Protein AF-Q9FYS2-F1 (afdb_monomer)

Nearest PDB structures (foldseek):
  4n7r-assembly1_A  TM=9.733E-01  e=5.423E-23  Arabidopsis thaliana
  5che-assembly1_A  TM=9.604E-01  e=2.726E-22  Arabidopsis thaliana
  5yjl-assembly1_B  TM=9.384E-01  e=6.859E-22  Arabidopsis thaliana
  5yjl-assembly1_A  TM=9.601E-01  e=3.653E-21  Arabidopsis thaliana
  5che-assembly1_B  TM=9.572E-01  e=2.313E-20  Arabidopsis thaliana

InterPro domains:
  IPR015895 Glutamyl-tRNA reductase, N-terminal [PF05201] (81-231)
  IPR018214 Glutamyl-tRNA reductase, conserved site [PS00747] (174-197)
  IPR036343 Glutamyl-tRNA reductase, N-terminal domain superfamily [G3DSA:3.30.460.30] (76-236)
  IPR036343 Glutamyl-tRNA reductase, N-terminal domain superfamily [SSF69742] (77-233)

Radius of gyration: 30.34 Å; Cα contacts (8 Å, |Δi|>4): 287; chains: 1; bounding box: 79×64×96 Å

pLDDT: mean 73.91, std 25.13, range [24.14, 97.94]

Secondary structure (DSSP, 8-state):
----------------------------------------------SSHHHHHHHHHHHHHHHHHHHHHHHTTS--EEEEEEEETTTS-HHHHHHH---GGGHHHHHHHHHTSTTEEEEEEEE-SSEEEEEEEESSHHHHHHHHHHHHHHHH---HHHHHHH-EEEETHHHHHHHHHHHHTSSSSSTT-THHHHHHHHHHHHHHHHS---HHHHHHHHHHHHHHHHHHHHSGGGTT---HHHHHHHHHHHT-

Mean predicted aligned error: 15.68 Å

Solvent-accessible surface area (backbone atoms only — not comparable to full-atom values): 14754 Å² total; per-residue (Å²): 136,87,85,87,85,82,89,81,90,81,88,82,87,82,80,88,86,82,85,84,81,83,91,79,82,86,80,82,87,86,87,88,90,82,82,90,78,94,72,93,72,84,86,82,87,84,83,68,77,67,58,58,58,51,51,56,52,50,52,51,53,49,52,49,45,57,52,46,50,58,61,71,62,44,68,69,37,43,35,30,44,30,37,36,64,91,52,37,60,68,79,63,50,63,46,60,53,55,57,77,92,47,45,48,58,54,24,47,59,50,38,68,39,96,30,27,75,22,29,46,68,50,54,55,99,54,34,39,36,39,38,33,35,15,45,33,66,76,56,22,54,49,53,50,43,49,50,52,17,68,69,41,71,46,56,56,71,64,50,58,78,31,47,49,75,35,53,44,67,54,27,52,50,48,47,30,38,36,27,42,10,69,67,42,100,34,49,25,37,68,63,51,42,53,49,57,52,46,42,56,62,54,28,67,78,48,73,28,42,35,74,67,60,48,49,51,54,54,52,18,53,51,48,16,51,46,47,52,74,78,40,72,50,57,78,72,35,58,41,72,70,54,50,51,50,52,54,53,63,73,76,108

Structure (mmCIF, N/CA/C/O backbone):
data_AF-Q9FYS2-F1
#
_entry.id   AF-Q9FYS2-F1
#
loop_
_atom_site.group_PDB
_atom_site.id
_atom_site.type_symbol
_atom_site.label_atom_id
_atom_site.label_alt_id
_atom_site.label_comp_id
_atom_site.label_asym_id
_atom_site.label_entity_id
_atom_site.label_seq_id
_atom_site.pdbx_PDB_ins_code
_atom_site.Cartn_x
_atom_site.Cartn_y
_atom_site.Cartn_z
_atom_site.occupancy
_atom_site.B_iso_or_equiv
_atom_site.auth_seq_id
_atom_site.auth_comp_id
_atom_site.auth_asym_id
_atom_site.auth_atom_id
_atom_site.pdbx_PDB_model_num
ATOM 1 N N . MET A 1 1 ? 15.507 -46.037 -35.409 1.00 43.50 1 MET A N 1
ATOM 2 C CA . MET A 1 1 ? 15.960 -46.294 -34.025 1.00 43.50 1 MET A CA 1
ATOM 3 C C . MET A 1 1 ? 15.115 -45.405 -33.120 1.00 43.50 1 MET A C 1
ATOM 5 O O . MET A 1 1 ? 15.409 -44.231 -33.013 1.00 43.50 1 MET A O 1
ATOM 9 N N . ALA A 1 2 ? 13.869 -45.767 -32.804 1.00 35.97 2 ALA A N 1
ATOM 10 C CA . ALA A 1 2 ? 13.435 -46.817 -31.871 1.00 35.97 2 ALA A CA 1
ATOM 11 C C . ALA A 1 2 ? 13.938 -46.554 -30.441 1.00 35.97 2 ALA A C 1
ATOM 13 O O . ALA A 1 2 ? 15.131 -46.675 -30.188 1.00 35.97 2 ALA A O 1
ATOM 14 N N . GLY A 1 3 ? 13.016 -46.199 -29.540 1.00 33.62 3 GLY A N 1
ATOM 15 C CA . GLY A 1 3 ? 13.300 -45.982 -28.121 1.00 33.62 3 GLY A CA 1
ATOM 16 C C . GLY A 1 3 ? 12.182 -45.257 -27.374 1.00 33.62 3 GLY A C 1
ATOM 17 O O . GLY A 1 3 ? 12.417 -44.206 -26.794 1.00 33.62 3 GLY A O 1
ATOM 18 N N . ALA A 1 4 ? 10.962 -45.791 -27.434 1.00 35.91 4 ALA A N 1
ATOM 19 C CA . ALA A 1 4 ? 9.864 -45.420 -26.549 1.00 35.91 4 ALA A CA 1
ATOM 20 C C . ALA A 1 4 ? 9.990 -46.175 -25.217 1.00 35.91 4 ALA A C 1
ATOM 22 O O . ALA A 1 4 ? 10.224 -47.381 -25.242 1.00 35.91 4 ALA A O 1
ATOM 23 N N . THR A 1 5 ? 9.732 -45.509 -24.090 1.00 38.19 5 THR A N 1
ATOM 24 C CA . THR A 1 5 ? 9.259 -46.163 -22.858 1.00 38.19 5 THR A CA 1
ATOM 25 C C . THR A 1 5 ? 8.297 -45.250 -22.110 1.00 38.19 5 THR A C 1
ATOM 27 O O . THR A 1 5 ? 8.583 -44.091 -21.824 1.00 38.19 5 THR A O 1
ATOM 30 N N . SER A 1 6 ? 7.134 -45.828 -21.849 1.00 31.97 6 SER A N 1
ATOM 31 C CA . SER A 1 6 ? 5.920 -45.318 -21.228 1.00 31.97 6 SER A CA 1
ATOM 32 C C . SER A 1 6 ? 5.812 -45.687 -19.741 1.00 31.97 6 SER A C 1
ATOM 34 O O . SER A 1 6 ? 6.487 -46.610 -19.295 1.00 31.97 6 SER A O 1
ATOM 36 N N . ALA A 1 7 ? 4.795 -45.096 -19.091 1.00 31.06 7 ALA A N 1
ATOM 37 C CA . ALA A 1 7 ? 4.126 -45.497 -17.838 1.00 31.06 7 ALA A CA 1
ATOM 38 C C . ALA A 1 7 ? 4.810 -45.015 -16.534 1.00 31.06 7 ALA A C 1
ATOM 40 O O . ALA A 1 7 ? 6.023 -45.025 -16.418 1.00 31.06 7 ALA A O 1
ATOM 41 N N . THR A 1 8 ? 4.107 -44.555 -15.491 1.00 32.31 8 THR A N 1
ATOM 42 C CA . THR A 1 8 ? 2.785 -44.982 -15.004 1.00 32.31 8 THR A CA 1
ATOM 43 C C . THR A 1 8 ? 2.143 -43.890 -14.134 1.00 32.31 8 THR A C 1
ATOM 45 O O . THR A 1 8 ? 2.830 -43.183 -13.401 1.00 32.31 8 THR A O 1
ATOM 48 N N . ALA A 1 9 ? 0.817 -43.783 -14.210 1.00 29.77 9 ALA A N 1
ATOM 49 C CA . ALA A 1 9 ? -0.038 -42.963 -13.360 1.00 29.77 9 ALA A CA 1
ATOM 50 C C . ALA A 1 9 ? -0.118 -43.491 -11.914 1.00 29.77 9 ALA A C 1
ATOM 52 O O . ALA A 1 9 ? -0.140 -44.700 -11.697 1.00 29.77 9 ALA A O 1
ATOM 53 N N . ALA A 1 10 ? -0.283 -42.589 -10.944 1.00 31.48 10 ALA A N 1
ATOM 54 C CA . ALA A 1 10 ? -0.832 -42.915 -9.630 1.00 31.48 10 ALA A CA 1
ATOM 55 C C . ALA A 1 10 ? -1.762 -41.785 -9.172 1.00 31.48 10 ALA A C 1
ATOM 57 O O . ALA A 1 10 ? -1.334 -40.698 -8.789 1.00 31.48 10 ALA A O 1
ATOM 58 N N . ALA A 1 11 ? -3.059 -42.067 -9.270 1.00 28.89 11 ALA A N 1
ATOM 59 C CA . ALA A 1 11 ? -4.139 -41.301 -8.681 1.00 28.89 11 ALA A CA 1
ATOM 60 C C . ALA A 1 11 ? -4.160 -41.526 -7.160 1.00 28.89 11 ALA A C 1
ATOM 62 O O . ALA A 1 11 ? -4.134 -42.665 -6.700 1.00 28.89 11 ALA A O 1
ATOM 63 N N . GLY A 1 12 ? -4.244 -40.442 -6.391 1.00 28.30 12 GLY A N 1
ATOM 64 C CA . GLY A 1 12 ? -4.451 -40.464 -4.945 1.00 28.30 12 GLY A CA 1
ATOM 65 C C . GLY A 1 12 ? -5.707 -39.681 -4.588 1.00 28.30 12 GLY A C 1
ATOM 66 O O . GLY A 1 12 ? -5.630 -38.523 -4.195 1.00 28.30 12 GLY A O 1
ATOM 67 N N . ALA A 1 13 ? -6.866 -40.311 -4.767 1.00 28.38 13 ALA A N 1
ATOM 68 C CA . ALA A 1 13 ? -8.131 -39.852 -4.213 1.00 28.38 13 ALA A CA 1
ATOM 69 C C . ALA A 1 13 ? -8.172 -40.211 -2.721 1.00 28.38 13 ALA A C 1
ATOM 71 O O . ALA A 1 13 ? -8.045 -41.386 -2.379 1.00 28.38 13 ALA A O 1
ATOM 72 N N . PHE A 1 14 ? -8.385 -39.232 -1.837 1.00 27.58 14 PHE A N 1
ATOM 73 C CA . PHE A 1 14 ? -8.800 -39.512 -0.462 1.00 27.58 14 PHE A CA 1
ATOM 74 C C . PHE A 1 14 ? -10.210 -38.981 -0.236 1.00 27.58 14 PHE A C 1
ATOM 76 O O . PHE A 1 14 ? -10.510 -37.803 -0.421 1.00 27.58 14 PHE A O 1
ATOM 83 N N . ALA A 1 15 ? -11.082 -39.934 0.066 1.00 30.64 15 ALA A N 1
ATOM 84 C CA . ALA A 1 15 ? -12.519 -39.820 0.075 1.00 30.64 15 ALA A CA 1
ATOM 85 C C . ALA A 1 15 ? -13.057 -39.111 1.322 1.00 30.64 15 ALA A C 1
ATOM 87 O O . ALA A 1 15 ? -12.491 -39.155 2.413 1.00 30.64 15 ALA A O 1
ATOM 88 N N . ALA A 1 16 ? -14.222 -38.505 1.115 1.00 28.86 16 ALA A N 1
ATOM 89 C CA . ALA A 1 16 ? -15.071 -37.870 2.099 1.00 28.86 16 ALA A CA 1
ATOM 90 C C . ALA A 1 16 ? -15.550 -38.844 3.192 1.00 28.86 16 ALA A C 1
ATOM 92 O O . ALA A 1 16 ? -16.137 -39.886 2.900 1.00 28.86 16 ALA A O 1
ATOM 93 N N . ALA A 1 17 ? -15.401 -38.443 4.456 1.00 30.41 17 ALA A N 1
ATOM 94 C CA . ALA A 1 17 ? -16.073 -39.071 5.588 1.00 30.41 17 ALA A CA 1
ATOM 95 C C . ALA A 1 17 ? -17.378 -38.317 5.892 1.00 30.41 17 ALA A C 1
ATOM 97 O O . ALA A 1 17 ? -17.386 -37.194 6.394 1.00 30.41 17 ALA A O 1
ATOM 98 N N . LYS A 1 18 ? -18.497 -38.955 5.547 1.00 29.05 18 LYS A N 1
ATOM 99 C CA . LYS A 1 18 ? -19.873 -38.508 5.776 1.00 29.05 18 LYS A CA 1
ATOM 100 C C . LYS A 1 18 ? -20.373 -39.120 7.087 1.00 29.05 18 LYS A C 1
ATOM 102 O O . LYS A 1 18 ? -20.705 -40.301 7.110 1.00 29.05 18 LYS A O 1
ATOM 107 N N . ALA A 1 19 ? -20.464 -38.333 8.156 1.00 32.28 19 ALA A N 1
ATOM 108 C CA . ALA A 1 19 ? -21.153 -38.738 9.381 1.00 32.28 19 ALA A CA 1
ATOM 109 C C . ALA A 1 19 ? -22.596 -38.205 9.360 1.00 32.28 19 ALA A C 1
ATOM 111 O O . ALA A 1 19 ? -22.834 -37.000 9.385 1.00 32.28 19 ALA A O 1
ATOM 112 N N . ARG A 1 20 ? -23.561 -39.127 9.266 1.00 28.11 20 ARG A N 1
ATOM 113 C CA . ARG A 1 20 ? -24.989 -38.908 9.537 1.00 28.11 20 ARG A CA 1
ATOM 114 C C . ARG A 1 20 ? -25.265 -39.277 10.999 1.00 28.11 20 ARG A C 1
ATOM 116 O O . ARG A 1 20 ? -24.830 -40.335 11.436 1.00 28.11 20 ARG A O 1
ATOM 123 N N . GLY A 1 21 ? -26.045 -38.460 11.703 1.00 28.89 21 GLY A N 1
ATOM 124 C CA . GLY A 1 21 ? -26.620 -38.751 13.024 1.00 28.89 21 GLY A CA 1
ATOM 125 C C . GLY A 1 21 ? -27.546 -37.610 13.474 1.00 28.89 21 GLY A C 1
ATOM 126 O O . GLY A 1 21 ? -27.337 -36.493 13.017 1.00 28.89 21 GLY A O 1
ATOM 127 N N . PRO A 1 22 ? -28.619 -37.874 14.240 1.00 34.44 22 PRO A N 1
ATOM 128 C CA . PRO A 1 22 ? -29.971 -37.514 13.806 1.00 34.44 22 PRO A CA 1
ATOM 129 C C . PRO A 1 22 ? -30.572 -36.244 14.424 1.00 34.44 22 PRO A C 1
ATOM 131 O O . PRO A 1 22 ? -30.151 -35.738 15.459 1.00 34.44 22 PRO A O 1
ATOM 134 N N . ALA A 1 23 ? -31.628 -35.793 13.750 1.00 30.62 23 ALA A N 1
ATOM 135 C CA . ALA A 1 23 ? -32.607 -34.814 14.190 1.00 30.62 23 ALA A CA 1
ATOM 136 C C . ALA A 1 23 ? -33.435 -35.295 15.396 1.00 30.62 23 ALA A C 1
ATOM 138 O O . ALA A 1 23 ? -33.852 -36.450 15.423 1.00 30.62 23 ALA A O 1
ATOM 139 N N . ALA A 1 24 ? -33.740 -34.378 16.318 1.00 31.44 24 ALA A N 1
ATOM 140 C CA . ALA A 1 24 ? -34.976 -34.307 17.115 1.00 31.44 24 ALA A CA 1
ATOM 141 C C . ALA A 1 24 ? -34.912 -33.002 17.938 1.00 31.44 24 ALA A C 1
ATOM 143 O O . ALA A 1 24 ? -34.027 -32.830 18.766 1.00 31.44 24 ALA A O 1
ATOM 144 N N . ALA A 1 25 ? -35.626 -31.950 17.539 1.00 30.06 25 ALA A N 1
ATOM 145 C CA . ALA A 1 25 ? -37.016 -31.666 17.909 1.00 30.06 25 ALA A CA 1
ATOM 146 C C . ALA A 1 25 ? -37.147 -31.041 19.314 1.00 30.06 25 ALA A C 1
ATOM 148 O O . ALA A 1 25 ? -37.103 -31.720 20.335 1.00 30.06 25 ALA A O 1
ATOM 149 N N . CYS A 1 26 ? -37.359 -29.721 19.324 1.00 32.84 26 CYS A N 1
ATOM 150 C CA . CYS A 1 26 ? -38.016 -28.999 20.411 1.00 32.84 26 CYS A CA 1
ATOM 151 C C . CYS A 1 26 ? -39.426 -29.558 20.646 1.00 32.84 26 CYS A C 1
ATOM 153 O O . CYS A 1 26 ? -40.115 -29.883 19.677 1.00 32.84 26 CYS A O 1
ATOM 155 N N . PRO A 1 27 ? -39.910 -29.524 21.895 1.00 32.09 27 PRO A N 1
ATOM 156 C CA . PRO A 1 27 ? -41.307 -29.158 22.091 1.00 32.09 27 PRO A CA 1
ATOM 157 C C . PRO A 1 27 ? -41.508 -28.244 23.305 1.00 32.09 27 PRO A C 1
ATOM 159 O O . PRO A 1 27 ? -41.309 -28.615 24.460 1.00 32.09 27 PRO A O 1
ATOM 162 N N . TRP A 1 28 ? -41.953 -27.030 23.004 1.00 24.14 28 TRP A N 1
ATOM 163 C CA . TRP A 1 28 ? -42.754 -26.190 23.882 1.00 24.14 28 TRP A CA 1
ATOM 164 C C . TRP A 1 28 ? -44.226 -26.647 23.790 1.00 24.14 28 TRP A C 1
ATOM 166 O O . TRP A 1 28 ? -44.661 -27.066 22.720 1.00 24.14 28 TRP A O 1
ATOM 176 N N . LEU A 1 29 ? -44.972 -26.504 24.898 1.00 26.50 29 LEU A N 1
ATOM 177 C CA . LEU A 1 29 ? -46.403 -26.824 25.115 1.00 26.50 29 LEU A CA 1
ATOM 178 C C . LEU A 1 29 ? -46.742 -28.335 25.201 1.00 26.50 29 LEU A C 1
ATOM 180 O O . LEU A 1 29 ? -46.410 -29.108 24.317 1.00 26.50 29 LEU A O 1
ATOM 184 N N . VAL A 1 30 ? -47.372 -28.841 26.272 1.00 31.78 30 VAL A N 1
ATOM 185 C CA . VAL A 1 30 ? -48.803 -28.712 26.627 1.00 31.78 30 VAL A CA 1
ATOM 186 C C . VAL A 1 30 ? -49.021 -29.062 28.117 1.00 31.78 30 VAL A C 1
ATOM 188 O O . VAL A 1 30 ? -48.209 -29.717 28.761 1.00 31.78 30 VAL A O 1
ATOM 191 N N . ALA A 1 31 ? -50.131 -28.553 28.647 1.00 29.58 31 ALA A N 1
ATOM 192 C CA . ALA A 1 31 ? -50.483 -28.280 30.030 1.00 29.58 31 ALA A CA 1
ATOM 193 C C . ALA A 1 31 ? -51.038 -29.441 30.894 1.00 29.58 31 ALA A C 1
ATOM 195 O O . ALA A 1 31 ? -51.500 -30.460 30.395 1.00 29.58 31 ALA A O 1
ATOM 196 N N . ALA A 1 32 ? -51.153 -29.095 32.188 1.00 28.78 32 ALA A N 1
ATOM 197 C CA . ALA A 1 32 ? -52.291 -29.316 33.097 1.00 28.78 32 ALA A CA 1
ATOM 198 C C . ALA A 1 32 ? -52.278 -30.503 34.086 1.00 28.78 32 ALA A C 1
ATOM 200 O O . ALA A 1 32 ? -52.372 -31.665 33.717 1.00 28.78 32 ALA A O 1
ATOM 201 N N . GLY A 1 33 ? -52.386 -30.141 35.376 1.00 26.05 33 GLY A N 1
ATOM 202 C CA . GLY A 1 33 ? -53.251 -30.831 36.343 1.00 26.05 33 GLY A CA 1
ATOM 203 C C . GLY A 1 33 ? -52.566 -31.379 37.599 1.00 26.05 33 GLY A C 1
ATOM 204 O O . GLY A 1 33 ? -51.930 -32.422 37.547 1.00 26.05 33 GLY A O 1
ATOM 205 N N . GLY A 1 34 ? -52.776 -30.753 38.769 1.00 28.39 34 GLY A N 1
ATOM 206 C CA . GLY A 1 34 ? -52.316 -31.354 40.031 1.00 28.39 34 GLY A CA 1
ATOM 207 C C . GLY A 1 34 ? -52.498 -30.540 41.314 1.00 28.39 34 GLY A C 1
ATOM 208 O O . GLY A 1 34 ? -51.536 -30.018 41.848 1.00 28.39 34 GLY A O 1
ATOM 209 N N . ARG A 1 35 ? -53.748 -30.458 41.788 1.00 29.44 35 ARG A N 1
ATOM 210 C CA . ARG A 1 35 ? -54.246 -30.254 43.171 1.00 29.44 35 ARG A CA 1
ATOM 211 C C . ARG A 1 35 ? -53.350 -29.636 44.273 1.00 29.44 35 ARG A C 1
ATOM 213 O O . ARG A 1 35 ? -52.324 -30.161 44.683 1.00 29.44 35 ARG A O 1
ATOM 220 N N . ARG A 1 36 ? -53.949 -28.610 44.891 1.00 27.94 36 ARG A N 1
ATOM 221 C CA . ARG A 1 36 ? -53.633 -27.948 46.168 1.00 27.94 36 ARG A CA 1
ATOM 222 C C . ARG A 1 36 ? -53.453 -28.918 47.349 1.00 27.94 36 ARG A C 1
ATOM 224 O O . ARG A 1 36 ? -54.310 -29.769 47.580 1.00 27.94 36 ARG A O 1
ATOM 231 N N . ARG A 1 37 ? -52.467 -28.633 48.206 1.00 30.64 37 ARG A N 1
ATOM 232 C CA . ARG A 1 37 ? -52.562 -28.829 49.662 1.00 30.64 37 ARG A CA 1
ATOM 233 C C . ARG A 1 37 ? -52.020 -27.594 50.378 1.00 30.64 37 ARG A C 1
ATOM 235 O O . ARG A 1 37 ? -50.925 -27.128 50.090 1.00 30.64 37 ARG A O 1
ATOM 242 N N . SER A 1 38 ? -52.843 -27.056 51.270 1.00 29.83 38 SER A N 1
ATOM 243 C CA . SER A 1 38 ? -52.554 -25.925 52.144 1.00 29.83 38 SER A CA 1
ATOM 244 C C . SER A 1 38 ? -51.549 -26.331 53.221 1.00 29.83 38 SER A C 1
ATOM 246 O O . SER A 1 38 ? -51.870 -27.145 54.086 1.00 29.83 38 SER A O 1
ATOM 248 N N . GLY A 1 39 ? -50.359 -25.743 53.184 1.00 29.08 39 GLY A N 1
ATOM 249 C CA . GLY A 1 39 ? -49.440 -25.688 54.313 1.00 29.08 39 GLY A CA 1
ATOM 250 C C . GLY A 1 39 ? -49.199 -24.222 54.635 1.00 29.08 39 GLY A C 1
ATOM 251 O O . GLY A 1 39 ? -48.616 -23.505 53.828 1.00 29.08 39 GLY A O 1
ATOM 252 N N . VAL A 1 40 ? -49.705 -23.765 55.777 1.00 32.94 40 VAL A N 1
ATOM 253 C CA . VAL A 1 40 ? -49.361 -22.461 56.347 1.00 32.94 40 VAL A CA 1
ATOM 254 C C . VAL A 1 40 ? -47.881 -22.523 56.721 1.00 32.94 40 VAL A C 1
ATOM 256 O O . VAL A 1 40 ? -47.520 -23.194 57.684 1.00 32.94 40 VAL A O 1
ATOM 259 N N . VAL A 1 41 ? -47.024 -21.857 55.947 1.00 30.75 41 VAL A N 1
ATOM 260 C CA . VAL A 1 41 ? -45.630 -21.598 56.322 1.00 30.75 41 VAL A CA 1
ATOM 261 C C . VAL A 1 41 ? -45.558 -20.132 56.724 1.00 30.75 41 VAL A C 1
ATOM 263 O O . VAL A 1 41 ? -45.873 -19.244 55.935 1.00 30.75 41 VAL A O 1
ATOM 266 N N . ARG A 1 42 ? -45.230 -19.906 57.998 1.00 26.94 42 ARG A N 1
ATOM 267 C CA . ARG A 1 42 ? -44.970 -18.587 58.577 1.00 26.94 42 ARG A CA 1
ATOM 268 C C . ARG A 1 42 ? -43.896 -17.865 57.765 1.00 26.94 42 ARG A C 1
ATOM 270 O O . ARG A 1 42 ? -42.868 -18.452 57.442 1.00 26.94 42 ARG A O 1
ATOM 277 N N . CYS A 1 43 ? -44.143 -16.592 57.481 1.00 29.00 43 CYS A N 1
ATOM 278 C CA . CYS A 1 43 ? -43.131 -15.666 57.003 1.00 29.00 43 CYS A CA 1
ATOM 279 C C . CYS A 1 43 ? -42.131 -15.390 58.130 1.00 29.00 43 CYS A C 1
ATOM 281 O O . CYS A 1 43 ? -42.533 -14.828 59.145 1.00 29.00 43 CYS A O 1
ATOM 283 N N . ASP A 1 44 ? -40.856 -15.696 57.904 1.00 29.69 44 ASP A N 1
ATOM 284 C CA . ASP A 1 44 ? -39.766 -14.909 58.474 1.00 29.69 44 ASP A CA 1
ATOM 285 C C . ASP A 1 44 ? -39.163 -14.085 57.336 1.00 29.69 44 ASP A C 1
ATOM 287 O O . ASP A 1 44 ? -38.617 -14.601 56.359 1.00 29.69 44 ASP A O 1
ATOM 291 N N . ALA A 1 45 ? -39.374 -12.776 57.428 1.00 38.91 45 ALA A N 1
ATOM 292 C CA . ALA A 1 45 ? -38.742 -11.785 56.584 1.00 38.91 45 ALA A CA 1
ATOM 293 C C . ALA A 1 45 ? -37.372 -11.446 57.179 1.00 38.91 45 ALA A C 1
ATOM 295 O O . ALA A 1 45 ? -37.291 -11.005 58.323 1.00 38.91 45 ALA A O 1
ATOM 296 N N . GLY A 1 46 ? -36.312 -11.585 56.385 1.00 33.25 46 GLY A N 1
ATOM 297 C CA . GLY A 1 46 ? -35.017 -10.981 56.691 1.00 33.25 46 GLY A CA 1
ATOM 298 C C . GLY A 1 46 ? -33.839 -11.743 56.098 1.00 33.25 46 GLY A C 1
ATOM 299 O O . GLY A 1 46 ? -33.599 -12.879 56.479 1.00 33.25 46 GLY A O 1
ATOM 300 N N . GLY A 1 47 ? -33.080 -11.100 55.204 1.00 34.56 47 GLY A N 1
ATOM 301 C CA . GLY A 1 47 ? -31.656 -11.421 55.043 1.00 34.56 47 GLY A CA 1
ATOM 302 C C . GLY A 1 47 ? -31.108 -11.541 53.624 1.00 34.56 47 GLY A C 1
ATOM 303 O O . GLY A 1 47 ? -30.160 -10.837 53.299 1.00 34.56 47 GLY A O 1
ATOM 304 N N . ASP A 1 48 ? -31.677 -12.385 52.758 1.00 34.25 48 ASP A N 1
ATOM 305 C CA . ASP A 1 48 ? -30.826 -13.008 51.719 1.00 34.25 48 ASP A CA 1
ATOM 306 C C . ASP A 1 48 ? -31.085 -12.581 50.261 1.00 34.25 48 ASP A C 1
ATOM 308 O O . ASP A 1 48 ? -30.325 -12.925 49.354 1.00 34.25 48 ASP A O 1
ATOM 312 N N . ALA A 1 49 ? -32.104 -11.757 49.999 1.00 38.25 49 ALA A N 1
ATOM 313 C CA . ALA A 1 49 ? -32.445 -11.337 48.631 1.00 38.25 49 ALA A CA 1
ATOM 314 C C . ALA A 1 49 ? -31.524 -10.236 48.051 1.00 38.25 49 ALA A C 1
ATOM 316 O O . ALA A 1 49 ? -31.475 -10.045 46.835 1.00 38.25 49 ALA A O 1
ATOM 317 N N . GLN A 1 50 ? -30.773 -9.512 48.891 1.00 39.38 50 GLN A N 1
ATOM 318 C CA . GLN A 1 50 ? -29.882 -8.423 48.451 1.00 39.38 50 GLN A CA 1
ATOM 319 C C . GLN A 1 50 ? -28.450 -8.878 48.128 1.00 39.38 50 GLN A C 1
ATOM 321 O O . GLN A 1 50 ? -27.746 -8.181 47.397 1.00 39.38 50 GLN A O 1
ATOM 326 N N . ALA A 1 51 ? -28.019 -10.048 48.608 1.00 38.66 51 ALA A N 1
ATOM 327 C CA . ALA A 1 51 ? -26.695 -10.597 48.304 1.00 38.66 51 ALA A CA 1
ATOM 328 C C . ALA A 1 51 ? -26.654 -11.278 46.922 1.00 38.66 51 ALA A C 1
ATOM 330 O O . ALA A 1 51 ? -25.701 -11.088 46.165 1.00 38.66 51 ALA A O 1
ATOM 331 N N . ALA A 1 52 ? -27.719 -11.996 46.548 1.00 41.25 52 ALA A N 1
ATOM 332 C CA . ALA A 1 52 ? -27.808 -12.709 45.270 1.00 41.25 52 ALA A CA 1
ATOM 333 C C . ALA A 1 52 ? -27.919 -11.769 44.050 1.00 41.25 52 ALA A C 1
ATOM 335 O O . ALA A 1 52 ? -27.331 -12.043 43.004 1.00 41.25 52 ALA A O 1
ATOM 336 N N . SER A 1 53 ? -28.613 -10.628 44.180 1.00 46.06 53 SER A N 1
ATOM 337 C CA . SER A 1 53 ? -28.739 -9.646 43.089 1.00 46.06 53 SER A CA 1
ATOM 338 C C . SER A 1 53 ? -27.453 -8.843 42.859 1.00 46.06 53 SER A C 1
ATOM 340 O O . SER A 1 53 ? -27.116 -8.547 41.711 1.00 46.06 53 SER A O 1
ATOM 342 N N . LYS A 1 54 ? -26.690 -8.553 43.926 1.00 41.03 54 LYS A N 1
ATOM 343 C CA . LYS A 1 54 ? -25.345 -7.955 43.853 1.00 41.03 54 LYS A CA 1
ATOM 344 C C . LYS A 1 54 ? -24.323 -8.916 43.248 1.00 41.03 54 LYS A C 1
ATOM 346 O O . LYS A 1 54 ? -23.532 -8.500 42.413 1.00 41.03 54 LYS A O 1
ATOM 351 N N . ALA A 1 55 ? -24.368 -10.196 43.617 1.00 43.09 55 ALA A N 1
ATOM 352 C CA . ALA A 1 55 ? -23.490 -11.211 43.041 1.00 43.09 55 ALA A CA 1
ATOM 353 C C . ALA A 1 55 ? -23.720 -11.367 41.526 1.00 43.09 55 ALA A C 1
ATOM 355 O O . ALA A 1 55 ? -22.766 -11.296 40.760 1.00 43.09 55 ALA A O 1
ATOM 356 N N . ALA A 1 56 ? -24.980 -11.453 41.078 1.00 49.97 56 ALA A N 1
ATOM 357 C CA . ALA A 1 56 ? -25.315 -11.566 39.654 1.00 49.97 56 ALA A CA 1
ATOM 358 C C . ALA A 1 56 ? -24.897 -10.335 38.823 1.00 49.97 56 ALA A C 1
ATOM 360 O O . ALA A 1 56 ? -24.484 -10.467 37.670 1.00 49.97 56 ALA A O 1
ATOM 361 N N . SER A 1 57 ? -24.974 -9.134 39.406 1.00 50.22 57 SER A N 1
ATOM 362 C CA . SER A 1 57 ? -24.570 -7.890 38.737 1.00 50.22 57 SER A CA 1
ATOM 363 C C . SER A 1 57 ? -23.049 -7.688 38.708 1.00 50.22 57 SER A C 1
ATOM 365 O O . SER A 1 57 ? -22.533 -7.164 37.720 1.00 50.22 57 SER A O 1
ATOM 367 N N . ILE A 1 58 ? -22.316 -8.179 39.715 1.00 57.84 58 ILE A N 1
ATOM 368 C CA . ILE A 1 58 ? -20.845 -8.244 39.698 1.00 57.84 58 ILE A CA 1
ATOM 369 C C . ILE A 1 58 ? -20.366 -9.231 38.621 1.00 57.84 58 ILE A C 1
ATOM 371 O O . ILE A 1 58 ? -19.503 -8.871 37.823 1.00 57.84 58 ILE A O 1
ATOM 375 N N . THR A 1 59 ? -20.994 -10.407 38.495 1.00 67.38 59 THR A N 1
ATOM 376 C CA . THR A 1 59 ? -20.637 -11.410 37.473 1.00 67.38 59 THR A CA 1
ATOM 377 C C . THR A 1 59 ? -20.902 -10.922 36.046 1.00 67.38 59 THR A C 1
ATOM 379 O O . THR A 1 59 ? -20.089 -11.158 35.154 1.00 67.38 59 THR A O 1
ATOM 382 N N . ALA A 1 60 ? -21.999 -10.190 35.819 1.00 65.62 60 ALA A N 1
ATOM 383 C CA . ALA A 1 60 ? -22.280 -9.583 34.518 1.00 65.62 60 ALA A CA 1
ATOM 384 C C . ALA A 1 60 ? -21.222 -8.528 34.152 1.00 65.62 60 ALA A C 1
ATOM 386 O O . ALA A 1 60 ? -20.684 -8.556 33.047 1.00 65.62 60 ALA A O 1
ATOM 387 N N . LEU A 1 61 ? -20.866 -7.637 35.086 1.00 66.62 61 LEU A N 1
ATOM 388 C CA . LEU A 1 61 ? -19.796 -6.648 34.904 1.00 66.62 61 LEU A CA 1
ATOM 389 C C . LEU A 1 61 ? -18.429 -7.298 34.663 1.00 66.62 61 LEU A C 1
ATOM 391 O O . LEU A 1 61 ? -17.657 -6.804 33.846 1.00 66.62 61 LEU A O 1
ATOM 395 N N . GLU A 1 62 ? -18.128 -8.411 35.326 1.00 65.69 62 GLU A N 1
ATOM 396 C CA . GLU A 1 62 ? -16.910 -9.194 35.098 1.00 65.69 62 GLU A CA 1
ATOM 397 C C . GLU A 1 62 ? -16.916 -9.882 33.728 1.00 65.69 62 GLU A C 1
ATOM 399 O O . GLU A 1 62 ? -15.905 -9.856 33.034 1.00 65.69 62 GLU A O 1
ATOM 404 N N . GLN A 1 63 ? -18.050 -10.411 33.263 1.00 63.78 63 GLN A N 1
ATOM 405 C CA . GLN A 1 63 ? -18.192 -10.943 31.900 1.00 63.78 63 GLN A CA 1
ATOM 406 C C . GLN A 1 63 ? -18.094 -9.861 30.821 1.00 63.78 63 GLN A C 1
ATOM 408 O O . GLN A 1 63 ? -17.520 -10.109 29.752 1.00 63.78 63 GLN A O 1
ATOM 413 N N . PHE A 1 64 ? -18.596 -8.658 31.105 1.00 60.44 64 PHE A N 1
ATOM 414 C CA . PHE A 1 64 ? -18.389 -7.481 30.267 1.00 60.44 64 PHE A CA 1
ATOM 415 C C . PHE A 1 64 ? -16.922 -7.057 30.262 1.00 60.44 64 PHE A C 1
ATOM 417 O O . PHE A 1 64 ? -16.398 -6.814 29.183 1.00 60.44 64 PHE A O 1
ATOM 424 N N . LYS A 1 65 ? -16.231 -7.055 31.409 1.00 60.00 65 LYS A N 1
ATOM 425 C CA . LYS A 1 65 ? -14.786 -6.786 31.493 1.00 60.00 65 LYS A CA 1
ATOM 426 C C . LYS A 1 65 ? -13.958 -7.841 30.771 1.00 60.00 65 LYS A C 1
ATOM 428 O O . LYS A 1 65 ? -13.104 -7.476 29.996 1.00 60.00 65 LYS A O 1
ATOM 433 N N . ILE A 1 66 ? -14.257 -9.131 30.901 1.00 59.44 66 ILE A N 1
ATOM 434 C CA . ILE A 1 66 ? -13.539 -10.207 30.193 1.00 59.44 66 ILE A CA 1
ATOM 435 C C . ILE A 1 66 ? -13.797 -10.161 28.676 1.00 59.44 66 ILE A C 1
ATOM 437 O O . ILE A 1 66 ? -12.940 -10.546 27.875 1.00 59.44 66 ILE A O 1
ATOM 441 N N . SER A 1 67 ? -14.983 -9.722 28.249 1.00 57.88 67 SER A N 1
ATOM 442 C CA . SER A 1 67 ? -15.286 -9.509 26.827 1.00 57.88 67 SER A CA 1
ATOM 443 C C . SER A 1 67 ? -14.669 -8.217 26.293 1.00 57.88 67 SER A C 1
ATOM 445 O O . SER A 1 67 ? -14.170 -8.227 25.173 1.00 57.88 67 SER A O 1
ATOM 447 N N . ALA A 1 68 ? -14.638 -7.149 27.094 1.00 55.22 68 ALA A N 1
ATOM 448 C CA . ALA A 1 68 ? -13.983 -5.881 26.787 1.00 55.22 68 ALA A CA 1
ATOM 449 C C . ALA A 1 68 ? -12.454 -6.019 26.783 1.00 55.22 68 ALA A C 1
ATOM 451 O O . ALA A 1 68 ? -11.818 -5.554 25.854 1.00 55.22 68 ALA A O 1
ATOM 452 N N . ASP A 1 69 ? -11.862 -6.744 27.728 1.00 48.53 69 ASP A N 1
ATOM 453 C CA . ASP A 1 69 ? -10.425 -7.015 27.811 1.00 48.53 69 ASP A CA 1
ATOM 454 C C . ASP A 1 69 ? -9.969 -7.941 26.683 1.00 48.53 69 ASP A C 1
ATOM 456 O O . ASP A 1 69 ? -8.888 -7.754 26.134 1.00 48.53 69 ASP A O 1
ATOM 460 N N . ARG A 1 70 ? -10.802 -8.903 26.253 1.00 52.12 70 ARG A N 1
ATOM 461 C CA . ARG A 1 70 ? -10.560 -9.631 24.992 1.00 52.12 70 ARG A CA 1
ATOM 462 C C . ARG A 1 70 ? -10.654 -8.717 23.768 1.00 52.12 70 ARG A C 1
ATOM 464 O O . ARG A 1 70 ? -9.909 -8.932 22.821 1.00 52.12 70 ARG A O 1
ATOM 471 N N . TYR A 1 71 ? -11.519 -7.705 23.801 1.00 52.19 71 TYR A N 1
ATOM 472 C CA . TYR A 1 71 ? -11.637 -6.672 22.764 1.00 52.19 71 TYR A CA 1
ATOM 473 C C . TYR A 1 71 ? -10.433 -5.719 22.736 1.00 52.19 71 TYR A C 1
ATOM 475 O O . TYR A 1 71 ? -9.990 -5.323 21.667 1.00 52.19 71 TYR A O 1
ATOM 483 N N . MET A 1 72 ? -9.888 -5.372 23.903 1.00 50.06 72 MET A N 1
ATOM 484 C CA . MET A 1 72 ? -8.730 -4.486 24.074 1.00 50.06 72 MET A CA 1
ATOM 485 C C . MET A 1 72 ? -7.390 -5.215 23.875 1.00 50.06 72 MET A C 1
ATOM 487 O O . MET A 1 72 ? -6.336 -4.584 23.885 1.00 50.06 72 MET A O 1
ATOM 491 N N . LYS A 1 73 ? -7.414 -6.546 23.700 1.00 46.88 73 LYS A N 1
ATOM 492 C CA . LYS A 1 73 ? -6.231 -7.398 23.496 1.00 46.88 73 LYS A CA 1
ATOM 493 C C . LYS A 1 73 ? -6.070 -7.889 22.052 1.00 46.88 73 LYS A C 1
ATOM 495 O O . LYS A 1 73 ? -5.221 -8.741 21.795 1.00 46.88 73 LYS A O 1
ATOM 500 N N . GLU A 1 74 ? -6.821 -7.369 21.084 1.00 58.59 74 GLU A N 1
ATOM 501 C CA . GLU A 1 74 ? -6.343 -7.406 19.698 1.00 58.59 74 GLU A CA 1
ATOM 502 C C . GLU A 1 74 ? -5.402 -6.219 19.505 1.00 58.59 74 GLU A C 1
ATOM 504 O O . GLU A 1 74 ? -5.797 -5.060 19.515 1.00 58.59 74 GLU A O 1
ATOM 509 N N . LYS A 1 75 ? -4.106 -6.523 19.441 1.00 74.88 75 LYS A N 1
ATOM 510 C CA . LYS A 1 75 ? -3.063 -5.531 19.196 1.00 74.88 75 LYS A CA 1
ATOM 511 C C . LYS A 1 75 ? -3.242 -4.979 17.779 1.00 74.88 75 LYS A C 1
ATOM 513 O O . LYS A 1 75 ? -3.354 -5.781 16.844 1.00 74.88 75 LYS A O 1
ATOM 518 N N . SER A 1 76 ? -3.202 -3.650 17.628 1.00 89.19 76 SER A N 1
ATOM 519 C CA . SER A 1 76 ? -3.180 -3.007 16.311 1.00 89.19 76 SER A CA 1
ATOM 520 C C . SER A 1 76 ? -2.129 -3.682 15.433 1.00 89.19 76 SER A C 1
ATOM 522 O O . SER A 1 76 ? -0.994 -3.901 15.867 1.00 89.19 76 SER A O 1
ATOM 524 N N . SER A 1 77 ? -2.534 -4.078 14.232 1.00 94.56 77 SER A N 1
ATOM 525 C CA . SER A 1 77 ? -1.687 -4.797 13.280 1.00 94.56 77 SER A CA 1
ATOM 526 C C . SER A 1 77 ? -1.582 -3.992 11.995 1.00 94.56 77 SER A C 1
ATOM 528 O O . SER A 1 77 ? -2.559 -3.375 11.565 1.00 94.56 77 SER A O 1
ATOM 530 N N . ILE A 1 78 ? -0.410 -4.011 11.369 1.00 96.62 78 ILE A N 1
ATOM 531 C CA . ILE A 1 78 ? -0.244 -3.422 10.040 1.00 96.62 78 ILE A CA 1
ATOM 532 C C . ILE A 1 78 ? -0.738 -4.449 9.024 1.00 96.62 78 ILE A C 1
ATOM 534 O O . ILE A 1 78 ? -0.379 -5.623 9.096 1.00 96.62 78 ILE A O 1
ATOM 538 N N . ALA A 1 79 ? -1.567 -4.028 8.079 1.00 97.50 79 ALA A N 1
ATOM 539 C CA . ALA A 1 79 ? -2.062 -4.887 7.017 1.00 97.50 79 ALA A CA 1
ATOM 540 C C . ALA A 1 79 ? -1.858 -4.231 5.658 1.00 97.50 79 ALA A C 1
ATOM 542 O O . ALA A 1 79 ? -1.975 -3.014 5.526 1.00 97.50 79 ALA A O 1
ATOM 543 N N . VAL A 1 80 ? -1.606 -5.053 4.645 1.00 97.94 80 VAL A N 1
ATOM 544 C CA . VAL A 1 80 ? -1.767 -4.661 3.245 1.00 97.94 80 VAL A CA 1
ATOM 545 C C . VAL A 1 80 ? -2.832 -5.545 2.618 1.00 97.94 80 VAL A C 1
ATOM 547 O O . VAL A 1 80 ? -2.786 -6.768 2.754 1.00 97.94 80 VAL A O 1
ATOM 550 N N . ILE A 1 81 ? -3.801 -4.908 1.968 1.00 97.56 81 ILE A N 1
ATOM 551 C CA . ILE A 1 81 ? -4.840 -5.548 1.165 1.00 97.56 81 ILE A CA 1
ATOM 552 C C . ILE A 1 81 ? -4.677 -5.023 -0.252 1.00 97.56 81 ILE A C 1
ATOM 554 O O . ILE A 1 81 ? -4.695 -3.808 -0.456 1.00 97.56 81 ILE A O 1
ATOM 558 N N . GLY A 1 82 ? -4.518 -5.901 -1.236 1.00 95.56 82 GLY A N 1
ATOM 559 C CA . GLY A 1 82 ? -4.293 -5.419 -2.590 1.00 95.56 82 GLY A CA 1
ATOM 560 C C . GLY A 1 82 ? -4.537 -6.420 -3.698 1.00 95.56 82 GLY A C 1
ATOM 561 O O . GLY A 1 82 ? -4.725 -7.616 -3.479 1.00 95.56 82 GLY A O 1
ATOM 562 N N . LEU A 1 83 ? -4.522 -5.876 -4.910 1.00 93.94 83 LEU A N 1
ATOM 563 C CA . LEU A 1 83 ? -4.489 -6.606 -6.167 1.00 93.94 83 LEU A CA 1
ATOM 564 C C . LEU A 1 83 ? -3.177 -6.297 -6.877 1.00 93.94 83 LEU A C 1
ATOM 566 O O . LEU A 1 83 ? -2.738 -5.146 -6.918 1.00 93.94 83 LEU A O 1
ATOM 570 N N . SER A 1 84 ? -2.593 -7.319 -7.488 1.00 91.25 84 SER A N 1
ATOM 571 C CA . SER A 1 84 ? -1.433 -7.194 -8.365 1.00 91.25 84 SER A CA 1
ATOM 572 C C . SER A 1 84 ? -1.787 -7.732 -9.747 1.00 91.25 84 SER A C 1
ATOM 574 O O . SER A 1 84 ? -2.725 -8.513 -9.903 1.00 91.25 84 SER A O 1
ATOM 576 N N . VAL A 1 85 ? -1.019 -7.353 -10.760 1.00 88.75 85 VAL A N 1
ATOM 577 C CA . VAL A 1 85 ? -1.072 -7.947 -12.101 1.00 88.75 85 VAL A CA 1
ATOM 578 C C . VAL A 1 85 ? -0.896 -9.471 -12.077 1.00 88.75 85 VAL A C 1
ATOM 580 O O . VAL A 1 85 ? -1.399 -10.155 -12.962 1.00 88.75 85 VAL A O 1
ATOM 583 N N . HIS A 1 86 ? -0.242 -10.014 -11.045 1.00 86.75 86 HIS A N 1
ATOM 584 C CA . HIS A 1 86 ? -0.091 -11.458 -10.847 1.00 86.75 86 HIS A CA 1
ATOM 585 C C . HIS A 1 86 ? -1.367 -12.149 -10.353 1.00 86.75 86 HIS A C 1
ATOM 587 O O . HIS A 1 86 ? -1.524 -13.348 -10.568 1.00 86.75 86 HIS A O 1
ATOM 593 N N . THR A 1 87 ? -2.262 -11.419 -9.681 1.00 88.50 87 THR A N 1
ATOM 594 C CA . THR A 1 87 ? -3.450 -11.998 -9.037 1.00 88.50 87 THR A CA 1
ATOM 595 C C . THR A 1 87 ? -4.756 -11.597 -9.707 1.00 88.50 87 THR A C 1
ATOM 597 O O . THR A 1 87 ? -5.735 -12.328 -9.582 1.00 88.50 87 THR A O 1
ATOM 600 N N . ALA A 1 88 ? -4.794 -10.468 -10.424 1.00 90.88 88 ALA A N 1
ATOM 601 C CA . ALA A 1 88 ? -6.024 -9.892 -10.953 1.00 90.88 88 ALA A CA 1
ATOM 602 C C . ALA A 1 88 ? -5.884 -9.379 -12.398 1.00 90.88 88 ALA A C 1
ATOM 604 O O . ALA A 1 88 ? -4.889 -8.719 -12.739 1.00 90.88 88 ALA A O 1
ATOM 605 N N . PRO A 1 89 ? -6.912 -9.598 -13.237 1.00 92.19 89 PRO A N 1
ATOM 606 C CA . PRO A 1 89 ? -6.942 -9.082 -14.597 1.00 92.19 89 PRO A CA 1
ATOM 607 C C . PRO A 1 89 ? -7.084 -7.548 -14.606 1.00 92.19 89 PRO A C 1
ATOM 609 O O . PRO A 1 89 ? -7.424 -6.921 -13.596 1.00 92.19 89 PRO A O 1
ATOM 612 N N . VAL A 1 90 ? -6.765 -6.918 -15.739 1.00 90.56 90 VAL A N 1
ATOM 613 C CA . VAL A 1 90 ? -6.681 -5.450 -15.840 1.00 90.56 90 VAL A CA 1
ATOM 614 C C . VAL A 1 90 ? -8.032 -4.775 -15.603 1.00 90.56 90 VAL A C 1
ATOM 616 O O . VAL A 1 90 ? -8.098 -3.786 -14.879 1.00 90.56 90 VAL A O 1
ATOM 619 N N . GLU A 1 91 ? -9.117 -5.383 -16.076 1.00 91.31 91 GLU A N 1
ATOM 620 C CA . GLU A 1 91 ? -10.489 -4.878 -15.987 1.00 91.31 91 GLU A CA 1
ATOM 621 C C . GLU A 1 91 ? -10.965 -4.753 -14.531 1.00 91.31 91 GLU A C 1
ATOM 623 O O . GLU A 1 91 ? -11.771 -3.884 -14.193 1.00 91.31 91 GLU A O 1
ATOM 628 N N . MET A 1 92 ? -10.458 -5.619 -13.646 1.00 92.44 92 MET A N 1
ATOM 629 C CA . MET A 1 92 ? -10.723 -5.547 -12.209 1.00 92.44 92 MET A CA 1
ATOM 630 C C . MET A 1 92 ? -9.878 -4.456 -11.543 1.00 92.44 92 MET A C 1
ATOM 632 O O . MET A 1 92 ? -10.379 -3.705 -10.705 1.00 92.44 92 MET A O 1
ATOM 636 N N . ARG A 1 93 ? -8.600 -4.348 -11.922 1.00 92.62 93 ARG A N 1
ATOM 637 C CA . ARG A 1 93 ? -7.663 -3.378 -11.336 1.00 92.62 93 ARG A CA 1
ATOM 638 C C . ARG A 1 93 ? -8.023 -1.939 -11.699 1.00 92.62 93 ARG A C 1
ATOM 640 O O . ARG A 1 93 ? -7.977 -1.077 -10.826 1.00 92.62 93 ARG A O 1
ATOM 647 N N . GLU A 1 94 ? -8.452 -1.682 -12.931 1.00 92.44 94 GLU A N 1
ATOM 648 C CA . GLU A 1 94 ? -8.876 -0.351 -13.387 1.00 92.44 94 GLU A CA 1
ATOM 649 C C . GLU A 1 94 ? -10.064 0.197 -12.588 1.00 92.44 94 GLU A C 1
ATOM 651 O O . GLU A 1 94 ? -10.074 1.371 -12.227 1.00 92.44 94 GLU A O 1
ATOM 656 N N . LYS A 1 95 ? -11.028 -0.657 -12.215 1.00 93.25 95 LYS A N 1
ATOM 657 C CA . LYS A 1 95 ? -12.177 -0.263 -11.377 1.00 93.25 95 LYS A CA 1
ATOM 658 C C . LYS A 1 95 ? -11.789 0.131 -9.950 1.00 93.25 95 LYS A C 1
ATOM 660 O O . LYS A 1 95 ? -12.555 0.810 -9.267 1.00 93.25 95 LYS A O 1
ATOM 665 N N . LEU A 1 96 ? -10.630 -0.319 -9.477 1.00 92.44 96 LEU A N 1
ATOM 666 C CA . LEU A 1 96 ? -10.107 -0.006 -8.147 1.00 92.44 96 LEU A CA 1
ATOM 667 C C . LEU A 1 96 ? -9.049 1.096 -8.156 1.00 92.44 96 LEU A C 1
ATOM 669 O O . LEU A 1 96 ? -8.735 1.620 -7.086 1.00 92.44 96 LEU A O 1
ATOM 673 N N . ALA A 1 97 ? -8.530 1.462 -9.328 1.00 91.75 97 ALA A N 1
ATOM 674 C CA . ALA A 1 97 ? -7.513 2.488 -9.466 1.00 91.75 97 ALA A CA 1
ATOM 675 C C . ALA A 1 97 ? -7.980 3.819 -8.853 1.00 91.75 97 ALA A C 1
ATOM 677 O O . ALA A 1 97 ? -9.125 4.254 -9.005 1.00 91.75 97 ALA A O 1
ATOM 678 N N . VAL A 1 98 ? -7.073 4.475 -8.132 1.00 89.94 98 VAL A N 1
ATOM 679 C CA . VAL A 1 98 ? -7.313 5.777 -7.505 1.00 89.94 98 VAL A CA 1
ATOM 680 C C . VAL A 1 98 ? -6.333 6.779 -8.081 1.00 89.94 98 VAL A C 1
ATOM 682 O O . VAL A 1 98 ? -5.126 6.657 -7.871 1.00 89.94 98 VAL A O 1
ATOM 685 N N . ALA A 1 99 ? -6.867 7.780 -8.780 1.00 90.56 99 ALA A N 1
ATOM 686 C CA . ALA A 1 99 ? -6.089 8.921 -9.239 1.00 90.56 99 ALA A CA 1
ATOM 687 C C . ALA A 1 99 ? -5.464 9.672 -8.048 1.00 90.56 99 ALA A C 1
ATOM 689 O O . ALA A 1 99 ? -6.036 9.691 -6.953 1.00 90.56 99 ALA A O 1
ATOM 690 N N . GLU A 1 100 ? -4.289 10.266 -8.253 1.00 86.88 100 GLU A N 1
ATOM 691 C CA . GLU A 1 100 ? -3.472 10.880 -7.194 1.00 86.88 100 GLU A CA 1
ATOM 692 C C . GLU A 1 100 ? -4.232 11.987 -6.447 1.00 86.88 100 GLU A C 1
ATOM 694 O O . GLU A 1 100 ? -4.194 12.062 -5.218 1.00 86.88 100 GLU A O 1
ATOM 699 N N . GLU A 1 101 ? -5.028 12.775 -7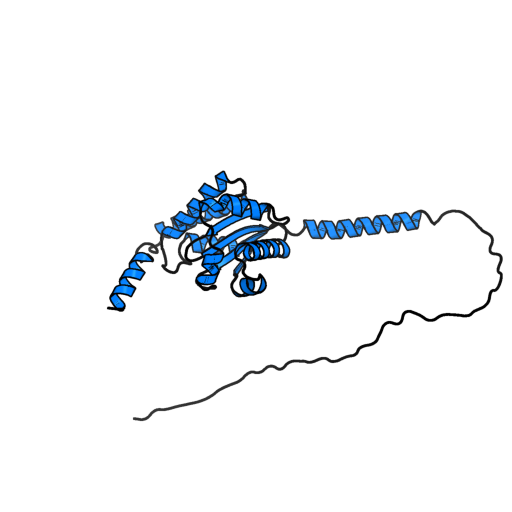.169 1.00 87.88 101 GLU A N 1
ATOM 700 C CA . GLU A 1 101 ? -5.887 13.826 -6.624 1.00 87.88 101 GLU A CA 1
ATOM 701 C C . GLU A 1 101 ? -6.996 13.305 -5.693 1.00 87.88 101 GLU A C 1
ATOM 703 O O . GLU A 1 101 ? -7.512 14.047 -4.856 1.00 87.88 101 GLU A O 1
ATOM 708 N N . LEU A 1 102 ? -7.352 12.020 -5.796 1.00 90.38 102 LEU A N 1
ATOM 709 C CA . LEU A 1 102 ? -8.371 11.379 -4.964 1.00 90.38 102 LEU A CA 1
ATOM 710 C C . LEU A 1 102 ? -7.781 10.631 -3.762 1.00 90.38 102 LEU A C 1
ATOM 712 O O . LEU A 1 102 ? -8.551 10.149 -2.926 1.00 90.38 102 LEU A O 1
ATOM 716 N N . TRP A 1 103 ? -6.452 10.536 -3.632 1.00 90.12 103 TRP A N 1
ATOM 717 C CA . TRP A 1 103 ? -5.821 9.846 -2.500 1.00 90.12 103 TRP A CA 1
ATOM 718 C C . TRP A 1 103 ? -6.222 10.428 -1.140 1.00 90.12 103 TRP A C 1
ATOM 720 O O . TRP A 1 103 ? -6.603 9.633 -0.282 1.00 90.12 103 TRP A O 1
ATOM 730 N N . PRO A 1 104 ? -6.239 11.762 -0.915 1.00 89.44 104 PRO A N 1
ATOM 731 C CA . PRO A 1 104 ? -6.648 12.314 0.378 1.00 89.44 104 PRO A CA 1
ATOM 732 C C . PRO A 1 104 ? -8.073 11.911 0.768 1.00 89.44 104 PRO A C 1
ATOM 734 O O . PRO A 1 104 ? -8.334 11.556 1.915 1.00 89.44 104 PRO A O 1
ATOM 737 N N . ARG A 1 105 ? -8.991 11.904 -0.207 1.00 91.44 105 ARG A N 1
ATOM 738 C CA . ARG A 1 105 ? -10.376 11.474 0.002 1.00 91.44 105 ARG A CA 1
ATOM 739 C C . ARG A 1 105 ? -10.455 9.984 0.324 1.00 91.44 105 ARG A C 1
ATOM 741 O O . ARG A 1 105 ? -11.130 9.616 1.276 1.00 91.44 105 ARG A O 1
ATOM 748 N N . ALA A 1 106 ? -9.761 9.139 -0.438 1.00 93.12 106 ALA A N 1
ATOM 749 C CA . ALA A 1 106 ? -9.745 7.698 -0.200 1.00 93.12 106 ALA A CA 1
ATOM 750 C C . ALA A 1 106 ? -9.171 7.354 1.184 1.00 93.12 106 ALA A C 1
ATOM 752 O O . ALA A 1 106 ? -9.749 6.547 1.905 1.00 93.12 106 ALA A O 1
ATOM 753 N N . ILE A 1 107 ? -8.074 8.010 1.577 1.00 92.75 107 ILE A N 1
ATOM 754 C CA . ILE A 1 107 ? -7.468 7.864 2.904 1.00 92.75 107 ILE A CA 1
ATOM 755 C C . ILE A 1 107 ? -8.461 8.297 3.987 1.00 92.75 107 ILE A C 1
ATOM 757 O O . ILE A 1 107 ? -8.675 7.547 4.934 1.00 92.75 107 ILE A O 1
ATOM 761 N N . SER A 1 108 ? -9.116 9.452 3.827 1.00 92.19 108 SER A N 1
ATOM 762 C CA . SER A 1 108 ? -10.115 9.941 4.785 1.00 92.19 108 SER A CA 1
ATOM 763 C C . SER A 1 108 ? -11.282 8.964 4.956 1.00 92.19 108 SER A C 1
ATOM 765 O O . SER A 1 108 ? -11.633 8.630 6.088 1.00 92.19 108 SER A O 1
ATOM 767 N N . GLU A 1 109 ? -11.834 8.443 3.855 1.00 94.88 109 GLU A N 1
ATOM 768 C CA . GLU A 1 109 ? -12.896 7.432 3.886 1.00 94.88 109 GLU A CA 1
ATOM 769 C C . GLU A 1 109 ? -12.436 6.152 4.602 1.00 94.88 109 GLU A C 1
ATOM 771 O O . GLU A 1 109 ? -13.168 5.630 5.442 1.00 94.88 109 GLU A O 1
ATOM 776 N N . LEU A 1 110 ? -11.213 5.678 4.343 1.00 95.50 110 LEU A N 1
ATOM 777 C CA . LEU A 1 110 ? -10.647 4.498 5.005 1.00 95.50 110 LEU A CA 1
ATOM 778 C C . LEU A 1 110 ? -10.439 4.716 6.509 1.00 95.50 110 LEU A C 1
ATOM 780 O O . LEU A 1 110 ? -10.826 3.865 7.300 1.00 95.50 110 LEU A O 1
ATOM 784 N N . THR A 1 111 ? -9.890 5.861 6.919 1.00 94.31 111 THR A N 1
ATOM 785 C CA . THR A 1 111 ? -9.691 6.199 8.343 1.00 94.31 111 THR A CA 1
ATOM 786 C C . THR A 1 111 ? -10.990 6.521 9.085 1.00 94.31 111 THR A C 1
ATOM 788 O O . THR A 1 111 ? -10.997 6.604 10.307 1.00 94.31 111 THR A O 1
ATOM 791 N N . SER A 1 112 ? -12.104 6.707 8.368 1.00 94.62 112 SER A N 1
ATOM 792 C CA . SER A 1 112 ? -13.429 6.860 8.985 1.00 94.62 112 SER A CA 1
ATOM 793 C C . SER A 1 112 ? -14.063 5.521 9.392 1.00 94.62 112 SER A C 1
ATOM 795 O O . SER A 1 112 ? -15.093 5.503 10.067 1.00 94.62 112 SER A O 1
ATOM 797 N N . LEU A 1 113 ? -13.465 4.397 8.980 1.00 95.88 113 LEU A N 1
ATOM 798 C CA . LEU A 1 113 ? -13.902 3.053 9.348 1.00 95.88 113 LEU A CA 1
ATOM 799 C C . LEU A 1 113 ? -13.530 2.753 10.806 1.00 95.88 113 LEU A C 1
ATOM 801 O O . LEU A 1 113 ? -12.463 3.131 11.281 1.00 95.88 113 LEU A O 1
ATOM 805 N N . ASN A 1 114 ? -14.398 2.032 11.519 1.00 95.12 114 ASN A N 1
ATOM 806 C CA . ASN A 1 114 ? -14.280 1.875 12.974 1.00 95.12 114 ASN A CA 1
ATOM 807 C C . ASN A 1 114 ? -12.994 1.167 13.416 1.00 95.12 114 ASN A C 1
ATOM 809 O O . ASN A 1 114 ? -12.545 1.372 14.541 1.00 95.12 114 ASN A O 1
ATOM 813 N N . HIS A 1 115 ? -12.441 0.289 12.574 1.00 96.00 115 HIS A N 1
ATOM 814 C CA . HIS A 1 115 ? -11.289 -0.536 12.929 1.00 96.00 115 HIS A CA 1
ATOM 815 C C . HIS A 1 115 ? -10.002 -0.114 12.213 1.00 96.00 115 HIS A C 1
ATOM 817 O O . HIS A 1 115 ? -9.047 -0.887 12.256 1.00 96.00 115 HIS A O 1
ATOM 823 N N . ILE A 1 116 ? -9.958 1.061 11.572 1.00 96.12 116 ILE A N 1
ATOM 824 C CA . ILE A 1 116 ? -8.805 1.551 10.803 1.00 96.12 116 ILE A CA 1
ATOM 825 C C . ILE A 1 116 ? -8.292 2.863 11.406 1.00 96.12 116 ILE A C 1
ATOM 827 O O . ILE A 1 116 ? -8.983 3.873 11.379 1.00 96.12 116 ILE A O 1
ATOM 831 N N . GLU A 1 117 ? -7.066 2.855 11.931 1.00 94.12 117 GLU A N 1
ATOM 832 C CA . GLU A 1 117 ? -6.446 4.043 12.545 1.00 94.12 117 GLU A CA 1
ATOM 833 C C . GLU A 1 117 ? -5.666 4.887 11.531 1.00 94.12 117 GLU A C 1
ATOM 835 O O . GLU A 1 117 ? -5.671 6.114 11.583 1.00 94.12 117 GLU A O 1
ATOM 840 N N . GLU A 1 118 ? -4.971 4.224 10.610 1.00 95.06 118 GLU A N 1
ATOM 841 C CA . GLU A 1 118 ? -4.102 4.853 9.617 1.00 95.06 118 GLU A CA 1
ATOM 842 C C . GLU A 1 118 ? -4.325 4.178 8.267 1.00 95.06 118 GLU A C 1
ATOM 844 O O . GLU A 1 118 ? -4.567 2.967 8.227 1.00 95.06 118 GLU A O 1
ATOM 849 N N . ALA A 1 119 ? -4.198 4.928 7.171 1.00 95.44 119 ALA A N 1
ATOM 850 C CA . ALA A 1 119 ? -4.308 4.374 5.828 1.00 95.44 119 ALA A CA 1
ATOM 851 C C . ALA A 1 119 ? -3.338 5.034 4.836 1.00 95.44 119 ALA A C 1
ATOM 853 O O . ALA A 1 119 ? -3.063 6.232 4.897 1.00 95.44 119 ALA A O 1
ATOM 854 N N . ALA A 1 120 ? -2.862 4.249 3.873 1.00 95.25 120 ALA A N 1
ATOM 855 C CA . ALA A 1 120 ? -2.174 4.712 2.676 1.00 95.25 120 ALA A CA 1
ATOM 856 C C . ALA A 1 120 ? -2.646 3.922 1.456 1.00 95.25 120 ALA A C 1
ATOM 858 O O . ALA A 1 120 ? -2.936 2.729 1.539 1.00 95.25 120 ALA A O 1
ATOM 859 N N . VAL A 1 121 ? -2.689 4.600 0.311 1.00 94.25 121 VAL A N 1
ATOM 860 C CA . VAL A 1 121 ? -3.100 4.023 -0.970 1.00 94.25 121 VAL A CA 1
ATOM 861 C C . VAL A 1 121 ? -1.919 4.075 -1.929 1.00 94.25 121 VAL A C 1
ATOM 863 O O . VAL A 1 121 ? -1.386 5.151 -2.191 1.00 94.25 121 VAL A O 1
ATOM 866 N N . LEU A 1 122 ? -1.528 2.921 -2.467 1.00 93.19 122 LEU A N 1
ATOM 867 C CA . LEU A 1 122 ? -0.553 2.794 -3.545 1.00 93.19 122 LEU A CA 1
ATOM 868 C C . LEU A 1 122 ? -1.272 2.263 -4.786 1.00 93.19 122 LEU A C 1
ATOM 870 O O . LEU A 1 122 ? -1.514 1.065 -4.920 1.00 93.19 122 LEU A O 1
ATOM 874 N N . SER A 1 123 ? -1.625 3.180 -5.685 1.00 91.56 123 SER A N 1
ATOM 875 C CA . SER A 1 123 ? -2.331 2.876 -6.930 1.00 91.56 123 SER A CA 1
ATOM 876 C C . SER A 1 123 ? -1.410 3.102 -8.123 1.00 91.56 123 SER A C 1
ATOM 878 O O . SER A 1 123 ? -0.914 4.208 -8.329 1.00 91.56 123 SER A O 1
ATOM 880 N N . THR A 1 124 ? -1.199 2.063 -8.925 1.00 88.94 124 THR A N 1
ATOM 881 C CA . THR A 1 124 ? -0.391 2.088 -10.151 1.00 88.94 124 THR A CA 1
ATOM 882 C C . THR A 1 124 ? -1.104 1.317 -11.265 1.00 88.94 124 THR A C 1
ATOM 884 O O . THR A 1 124 ? -2.163 0.727 -11.054 1.00 88.94 124 THR A O 1
ATOM 887 N N . CYS A 1 125 ? -0.522 1.277 -12.466 1.00 84.25 125 CYS A N 1
ATOM 888 C CA . CYS A 1 125 ? -1.039 0.457 -13.564 1.00 84.25 125 CYS A CA 1
ATOM 889 C C . CYS A 1 125 ? -0.923 -1.056 -13.318 1.00 84.25 125 CYS A C 1
ATOM 891 O O . CYS A 1 125 ? -1.606 -1.818 -13.994 1.00 84.25 125 CYS A O 1
ATOM 893 N N . ASN A 1 126 ? -0.089 -1.494 -12.368 1.00 86.88 126 ASN A N 1
ATOM 894 C CA . ASN A 1 126 ? 0.204 -2.910 -12.113 1.00 86.88 126 ASN A CA 1
ATOM 895 C C . ASN A 1 126 ? -0.300 -3.390 -10.752 1.00 86.88 126 ASN A C 1
ATOM 897 O O . ASN A 1 126 ? -0.455 -4.593 -10.556 1.00 86.88 126 ASN A O 1
ATOM 901 N N . ARG A 1 127 ? -0.557 -2.478 -9.812 1.00 91.19 127 ARG A N 1
ATOM 902 C CA . ARG A 1 127 ? -1.014 -2.825 -8.466 1.00 91.19 127 ARG A CA 1
ATOM 903 C C . ARG A 1 127 ? -1.944 -1.772 -7.893 1.00 91.19 127 ARG A C 1
ATOM 905 O O . ARG A 1 127 ? -1.800 -0.584 -8.167 1.00 91.19 127 ARG A O 1
ATOM 912 N N . MET A 1 128 ? -2.861 -2.231 -7.060 1.00 93.94 128 MET A N 1
ATOM 913 C CA . MET A 1 128 ? -3.663 -1.386 -6.192 1.00 93.94 128 MET A CA 1
ATOM 914 C C . MET A 1 128 ? -3.578 -1.969 -4.791 1.00 93.94 128 MET A C 1
ATOM 916 O O . MET A 1 128 ? -4.094 -3.057 -4.543 1.00 93.94 128 MET A O 1
ATOM 920 N N . GLU A 1 129 ? -2.902 -1.261 -3.896 1.00 95.75 129 GLU A N 1
ATOM 921 C CA . GLU A 1 129 ? -2.619 -1.717 -2.540 1.00 95.75 129 GLU A CA 1
ATOM 922 C C . GLU A 1 129 ? -3.076 -0.680 -1.524 1.00 95.75 129 GLU A C 1
ATOM 924 O O . GLU A 1 129 ? -2.828 0.520 -1.666 1.00 95.75 129 GLU A O 1
ATOM 929 N N . ILE A 1 130 ? -3.730 -1.162 -0.477 1.00 96.75 130 ILE A N 1
ATOM 930 C CA . ILE A 1 130 ? -4.198 -0.368 0.647 1.00 96.75 130 ILE A CA 1
ATOM 931 C C . ILE A 1 130 ? -3.453 -0.860 1.881 1.00 96.75 130 ILE A C 1
ATOM 933 O O . ILE A 1 130 ? -3.629 -2.001 2.311 1.00 96.75 130 ILE A O 1
ATOM 937 N N . TYR A 1 131 ? -2.616 0.009 2.436 1.00 97.19 131 TYR A N 1
ATOM 938 C CA . TYR A 1 131 ? -1.889 -0.236 3.673 1.00 97.19 131 TYR A CA 1
ATOM 939 C C . TYR A 1 131 ? -2.650 0.406 4.821 1.00 97.19 131 TYR A C 1
ATOM 941 O O . TYR A 1 131 ? -2.972 1.589 4.743 1.00 97.19 131 TYR A O 1
ATOM 949 N N . VAL A 1 132 ? -2.927 -0.347 5.880 1.00 97.19 132 VAL A N 1
ATOM 950 C CA . VAL A 1 132 ? -3.689 0.142 7.034 1.00 97.19 132 VAL A CA 1
ATOM 951 C C . VAL A 1 132 ? -3.082 -0.296 8.353 1.00 97.19 132 VAL A C 1
ATOM 953 O O . VAL A 1 132 ? -2.448 -1.346 8.443 1.00 97.19 132 VAL A O 1
ATOM 956 N N . VAL A 1 133 ? -3.341 0.487 9.395 1.00 96.75 133 VAL A N 1
ATOM 957 C CA . VAL A 1 133 ? -3.232 0.029 10.784 1.00 96.75 133 VAL A CA 1
ATOM 958 C C . VAL A 1 133 ? -4.628 -0.355 11.247 1.00 96.75 133 VAL A C 1
ATOM 960 O O . VAL A 1 133 ? -5.499 0.504 11.371 1.00 96.75 133 VAL A O 1
ATOM 963 N N . ALA A 1 134 ? -4.847 -1.649 11.466 1.00 95.88 134 ALA A N 1
ATOM 964 C CA . ALA A 1 134 ? -6.136 -2.186 11.868 1.00 95.88 134 ALA A CA 1
ATOM 965 C C . ALA A 1 134 ? -6.156 -2.521 13.366 1.00 95.88 134 ALA A C 1
ATOM 967 O O . ALA A 1 134 ? -5.326 -3.306 13.826 1.00 95.88 134 ALA A O 1
ATOM 968 N N . LEU A 1 135 ? -7.146 -2.001 14.101 1.00 93.75 135 LEU A N 1
ATOM 969 C CA . LEU A 1 135 ? -7.388 -2.318 15.521 1.00 93.75 135 LEU A CA 1
ATOM 970 C C . LEU A 1 135 ? -7.721 -3.800 15.732 1.00 93.75 135 LEU A C 1
ATOM 972 O O . LEU A 1 135 ? -7.362 -4.407 16.733 1.00 93.75 135 LEU A O 1
ATOM 976 N N . SER A 1 136 ? -8.418 -4.387 14.763 1.00 93.31 136 SER A N 1
ATOM 977 C CA . SER A 1 136 ? -8.781 -5.799 14.729 1.00 93.31 136 SER A CA 1
ATOM 978 C C . SER A 1 136 ? -8.522 -6.317 13.329 1.00 93.31 136 SER A C 1
ATOM 980 O O . SER A 1 136 ? -9.098 -5.801 12.371 1.00 93.31 136 SER A O 1
ATOM 982 N N . TRP A 1 137 ? -7.691 -7.353 13.198 1.00 90.75 137 TRP A N 1
ATOM 983 C CA . TRP A 1 137 ? -7.335 -7.924 11.896 1.00 90.75 137 TRP A CA 1
ATOM 984 C C . TRP A 1 137 ? -8.584 -8.307 11.091 1.00 90.75 137 TRP A C 1
ATOM 986 O O . TRP A 1 137 ? -8.841 -7.766 10.022 1.00 90.75 137 TRP A O 1
ATOM 996 N N . ASN A 1 138 ? -9.430 -9.187 11.632 1.00 92.94 138 ASN A N 1
ATOM 997 C CA . ASN A 1 138 ? -10.571 -9.724 10.886 1.00 92.94 138 ASN A CA 1
ATOM 998 C C . ASN A 1 138 ? -11.603 -8.655 10.503 1.00 92.94 138 ASN A C 1
ATOM 1000 O O . ASN A 1 138 ? -12.277 -8.778 9.478 1.00 92.94 138 ASN A O 1
ATOM 1004 N N . ARG A 1 139 ? -11.772 -7.633 11.346 1.00 95.00 139 ARG A N 1
ATOM 1005 C CA . ARG A 1 139 ? -12.774 -6.587 11.129 1.00 95.00 139 ARG A CA 1
ATOM 1006 C C . ARG A 1 139 ? -12.248 -5.479 10.237 1.00 95.00 139 ARG A C 1
ATOM 1008 O O . ARG A 1 139 ? -12.942 -5.126 9.294 1.00 95.00 139 ARG A O 1
ATOM 1015 N N . GLY A 1 140 ? -11.018 -5.025 10.464 1.00 95.69 140 GLY A N 1
ATOM 1016 C CA . GLY A 1 140 ? -10.359 -4.041 9.610 1.00 95.69 140 GLY A CA 1
ATOM 1017 C C . GLY A 1 140 ? -10.239 -4.543 8.174 1.00 95.69 140 GLY A C 1
ATOM 1018 O O . GLY A 1 140 ? -10.670 -3.858 7.254 1.00 95.69 140 GLY A O 1
ATOM 1019 N N . ILE A 1 141 ? -9.785 -5.787 7.973 1.00 95.75 141 ILE A N 1
ATOM 1020 C CA . ILE A 1 141 ? -9.741 -6.401 6.636 1.00 95.75 141 ILE A CA 1
ATOM 1021 C C . ILE A 1 141 ? -11.133 -6.414 5.992 1.00 95.75 141 ILE A C 1
ATOM 1023 O O . ILE A 1 141 ? -11.278 -6.058 4.826 1.00 95.75 141 ILE A O 1
ATOM 1027 N N . ARG A 1 142 ? -12.175 -6.800 6.737 1.00 96.88 142 ARG A N 1
ATOM 1028 C CA . ARG A 1 142 ? -13.546 -6.826 6.211 1.00 96.88 142 ARG A CA 1
ATOM 1029 C C . ARG A 1 142 ? -14.020 -5.437 5.790 1.00 96.88 142 ARG A C 1
ATOM 1031 O O . ARG A 1 142 ? -14.536 -5.306 4.689 1.00 96.88 142 ARG A O 1
ATOM 1038 N N . GLU A 1 143 ? -13.818 -4.428 6.631 1.00 97.44 143 GLU A N 1
ATOM 1039 C CA . GLU A 1 143 ? -14.220 -3.049 6.344 1.00 97.44 143 GLU A CA 1
ATOM 1040 C C . GLU A 1 143 ? -13.489 -2.487 5.116 1.00 97.44 143 GLU A C 1
ATOM 1042 O O . GLU A 1 143 ? -14.124 -1.864 4.267 1.00 97.44 143 GLU A O 1
ATOM 1047 N N . VAL A 1 144 ? -12.190 -2.773 4.965 1.00 97.62 144 VAL A N 1
ATOM 1048 C CA . VAL A 1 144 ? -11.415 -2.372 3.779 1.00 97.62 144 VAL A CA 1
ATOM 1049 C C . VAL A 1 144 ? -11.922 -3.078 2.522 1.00 97.62 144 VAL A C 1
ATOM 1051 O O . VAL A 1 144 ? -12.136 -2.426 1.503 1.00 97.62 144 VAL A O 1
ATOM 1054 N N . VAL A 1 145 ? -12.176 -4.390 2.575 1.00 97.75 145 VAL A N 1
ATOM 1055 C CA . VAL A 1 145 ? -12.718 -5.139 1.427 1.00 97.75 145 VAL A CA 1
ATOM 1056 C C . VAL A 1 145 ? -14.111 -4.635 1.041 1.00 97.75 145 VAL A C 1
ATOM 1058 O O . VAL A 1 145 ? -14.409 -4.489 -0.144 1.00 97.75 145 VAL A O 1
ATOM 1061 N N . ASP A 1 146 ? -14.955 -4.316 2.019 1.00 97.56 146 ASP A N 1
ATOM 1062 C CA . ASP A 1 146 ? -16.280 -3.754 1.765 1.00 97.56 146 ASP A 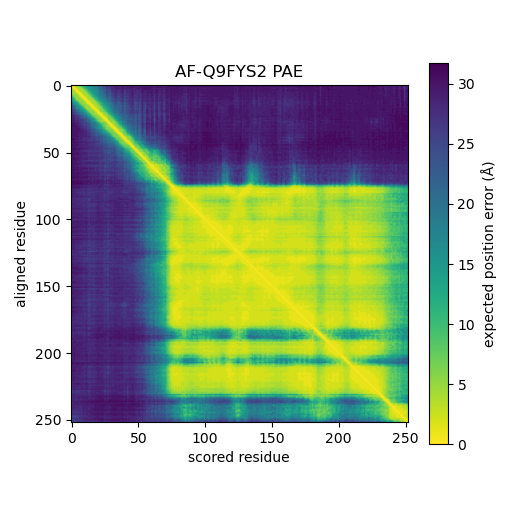CA 1
ATOM 1063 C C . ASP A 1 146 ? -16.180 -2.336 1.173 1.00 97.56 146 ASP A C 1
ATOM 1065 O O . ASP A 1 146 ? -16.964 -1.984 0.290 1.00 97.56 146 ASP A O 1
ATOM 1069 N N . TRP A 1 147 ? -15.200 -1.528 1.595 1.00 97.56 147 TRP A N 1
ATOM 1070 C CA . TRP A 1 147 ? -14.895 -0.236 0.969 1.00 97.56 147 TRP A CA 1
ATOM 1071 C C . TRP A 1 147 ? -14.438 -0.407 -0.488 1.00 97.56 147 TRP A C 1
ATOM 1073 O O . TRP A 1 147 ? -14.975 0.254 -1.379 1.00 97.56 147 TRP A O 1
ATOM 1083 N N . MET A 1 148 ? -13.528 -1.351 -0.761 1.00 96.81 148 MET A N 1
ATOM 1084 C CA . MET A 1 148 ? -13.074 -1.678 -2.121 1.00 96.81 148 MET A CA 1
ATOM 1085 C C . MET A 1 148 ? -14.240 -2.125 -3.009 1.00 96.81 148 MET A C 1
ATOM 1087 O O . MET A 1 148 ? -14.360 -1.680 -4.153 1.00 96.81 148 MET A O 1
ATOM 1091 N N . SER A 1 149 ? -15.130 -2.963 -2.475 1.00 97.25 149 SER A N 1
ATOM 1092 C CA . SER A 1 149 ? -16.328 -3.439 -3.170 1.00 97.25 149 SER A CA 1
ATOM 1093 C C . SER A 1 149 ? -17.274 -2.290 -3.521 1.00 97.25 149 SER A C 1
ATOM 1095 O O . SER A 1 149 ? -17.647 -2.131 -4.682 1.00 97.25 149 SER A O 1
ATOM 1097 N N . LYS A 1 150 ? -17.593 -1.422 -2.552 1.00 96.38 150 LYS A N 1
ATOM 1098 C CA . LYS A 1 150 ? -18.453 -0.246 -2.771 1.00 96.38 150 LYS A CA 1
ATOM 1099 C C . LYS A 1 150 ? -17.881 0.707 -3.811 1.00 96.38 150 LYS A C 1
ATOM 1101 O O . LYS A 1 150 ? -18.626 1.232 -4.630 1.00 96.38 150 LYS A O 1
ATOM 1106 N N . LYS A 1 151 ? -16.568 0.930 -3.777 1.00 93.94 151 LYS A N 1
ATOM 1107 C CA . LYS A 1 151 ? -15.889 1.834 -4.704 1.00 93.94 151 LYS A CA 1
ATOM 1108 C C . LYS A 1 151 ? -15.873 1.295 -6.136 1.00 93.94 151 LYS A C 1
ATOM 1110 O O . LYS A 1 151 ? -16.141 2.043 -7.068 1.00 93.94 151 LYS A O 1
ATOM 1115 N N . SER A 1 152 ? -15.523 0.022 -6.300 1.00 93.38 152 SER A N 1
ATOM 1116 C CA . SER A 1 152 ? -15.334 -0.605 -7.616 1.00 93.38 152 SER A CA 1
ATOM 1117 C C . SER A 1 152 ? -16.626 -1.117 -8.252 1.00 93.38 152 SER A C 1
ATOM 1119 O O . SER A 1 152 ? -16.652 -1.401 -9.450 1.00 93.38 152 SER A O 1
ATOM 1121 N N . GLY A 1 153 ? -17.686 -1.287 -7.455 1.00 95.44 153 GLY A N 1
ATOM 1122 C CA . GLY A 1 153 ? -18.918 -1.963 -7.862 1.00 95.44 153 GLY A CA 1
ATOM 1123 C C . GLY A 1 153 ? -18.772 -3.484 -7.995 1.00 95.44 153 GLY A C 1
ATOM 1124 O O . GLY A 1 153 ? -19.715 -4.144 -8.423 1.00 95.44 153 GLY A O 1
ATOM 1125 N N . ILE A 1 154 ? -17.613 -4.049 -7.645 1.00 95.56 154 ILE A N 1
ATOM 1126 C CA . ILE A 1 154 ? -17.344 -5.487 -7.720 1.00 95.56 154 ILE A CA 1
ATOM 1127 C C . ILE A 1 154 ? -17.783 -6.144 -6.408 1.00 95.56 154 ILE A C 1
ATOM 1129 O O . ILE A 1 154 ? -17.429 -5.637 -5.338 1.00 95.56 154 ILE A O 1
ATOM 1133 N N . PRO A 1 155 ? -18.522 -7.267 -6.433 1.00 96.94 155 PRO A N 1
ATOM 1134 C CA . PRO A 1 155 ? -18.903 -7.984 -5.224 1.00 96.94 155 PRO A CA 1
ATOM 1135 C C . PRO A 1 155 ? -17.696 -8.358 -4.356 1.00 96.94 155 PRO A C 1
ATOM 1137 O O . PRO A 1 155 ? -16.681 -8.859 -4.835 1.00 96.94 155 PRO A O 1
ATOM 1140 N N . ALA A 1 156 ? -17.828 -8.188 -3.041 1.00 95.38 156 ALA A N 1
ATOM 1141 C CA . ALA A 1 156 ? -16.768 -8.521 -2.093 1.00 95.38 156 ALA A CA 1
ATOM 1142 C C . ALA A 1 156 ? -16.371 -10.014 -2.110 1.00 95.38 156 ALA A C 1
ATOM 1144 O O . ALA A 1 156 ? -15.291 -10.363 -1.639 1.00 95.38 156 ALA A O 1
ATOM 1145 N N . SER A 1 157 ? -17.240 -10.912 -2.587 1.00 95.56 157 SER A N 1
ATOM 1146 C CA . SER A 1 157 ? -16.908 -12.326 -2.803 1.00 95.56 157 SER A CA 1
ATOM 1147 C C . SER A 1 157 ? -15.917 -12.500 -3.950 1.00 95.56 157 SER A C 1
ATOM 1149 O O . SER A 1 157 ? -14.912 -13.172 -3.768 1.00 95.56 157 SER A O 1
ATOM 1151 N N . GLU A 1 158 ? -16.163 -11.827 -5.073 1.00 95.06 158 GLU A N 1
ATOM 1152 C CA . GLU A 1 158 ? -15.319 -11.872 -6.270 1.00 95.06 158 GLU A CA 1
ATOM 1153 C C . GLU A 1 158 ? -13.954 -11.228 -6.001 1.00 95.06 158 GLU A C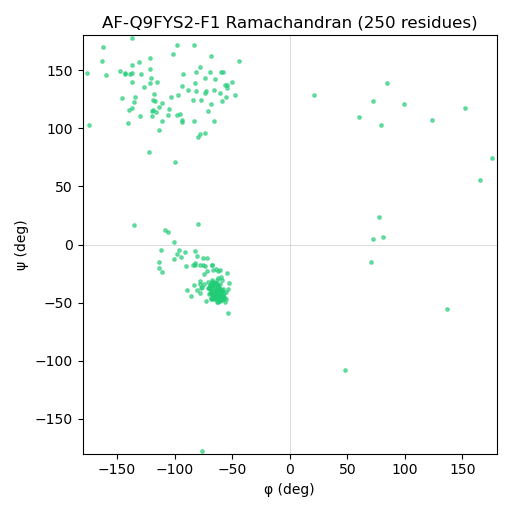 1
ATOM 1155 O O . GLU A 1 158 ? -12.920 -11.809 -6.306 1.00 95.06 158 GLU A O 1
ATOM 1160 N N . LEU A 1 159 ? -13.921 -10.078 -5.314 1.00 94.81 159 LEU A N 1
ATOM 1161 C CA . LEU A 1 159 ? -12.652 -9.451 -4.923 1.00 94.81 159 LEU A CA 1
ATOM 1162 C C . LEU A 1 159 ? -11.772 -10.391 -4.088 1.00 94.81 159 LEU A C 1
ATOM 1164 O O . LEU A 1 159 ? -10.565 -10.458 -4.303 1.00 94.81 159 LEU A O 1
ATOM 1168 N N . ARG A 1 160 ? -12.356 -11.141 -3.146 1.00 94.62 160 ARG A N 1
ATOM 1169 C CA . ARG A 1 160 ? -11.596 -12.034 -2.254 1.00 94.62 160 ARG A CA 1
ATOM 1170 C C . ARG A 1 160 ? -10.854 -13.150 -2.986 1.00 94.62 160 ARG A C 1
ATOM 1172 O O . ARG A 1 160 ? -9.877 -13.640 -2.433 1.00 94.62 160 ARG A O 1
ATOM 1179 N N . GLU A 1 161 ? -11.278 -13.526 -4.188 1.00 94.75 161 GLU A N 1
ATOM 1180 C CA . GLU A 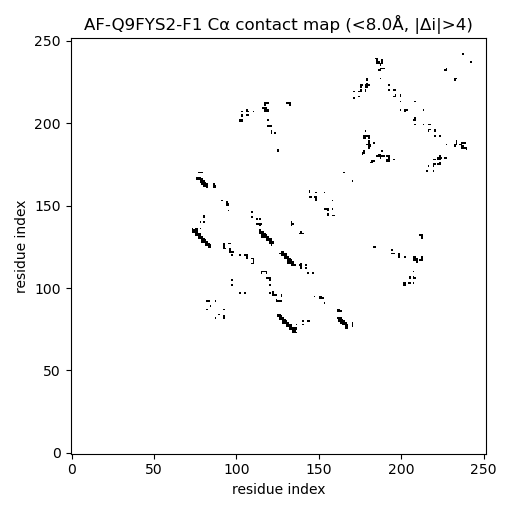1 161 ? -10.600 -14.547 -4.996 1.00 94.75 161 GLU A CA 1
ATOM 1181 C C . GLU A 1 161 ? -9.265 -14.045 -5.571 1.00 94.75 161 GLU A C 1
ATOM 1183 O O . GLU A 1 161 ? -8.372 -14.843 -5.846 1.00 94.75 161 GLU A O 1
ATOM 1188 N N . HIS A 1 162 ? -9.103 -12.724 -5.692 1.00 95.25 162 HIS A N 1
ATOM 1189 C CA . HIS A 1 162 ? -7.930 -12.085 -6.295 1.00 95.25 162 HIS A CA 1
ATOM 1190 C C . HIS A 1 162 ? -7.082 -11.272 -5.307 1.00 95.25 162 HIS A C 1
ATOM 1192 O O . HIS A 1 162 ? -5.948 -10.891 -5.620 1.00 95.25 162 HIS A O 1
ATOM 1198 N N . LEU A 1 163 ? -7.629 -10.970 -4.127 1.00 95.56 163 LEU A N 1
ATOM 1199 C CA . LEU A 1 163 ? -6.954 -10.188 -3.099 1.00 95.56 163 LEU A CA 1
ATOM 1200 C C . LEU A 1 163 ? -5.852 -10.992 -2.414 1.00 95.56 163 LEU A C 1
ATOM 1202 O O . LEU A 1 163 ? -6.094 -12.070 -1.873 1.00 95.56 163 LEU A O 1
ATOM 1206 N N . PHE A 1 164 ? -4.668 -10.394 -2.323 1.00 95.44 164 PHE A N 1
ATOM 1207 C CA . PHE A 1 164 ? -3.680 -10.810 -1.338 1.00 95.44 164 PHE A CA 1
ATOM 1208 C C . PHE A 1 164 ? -3.839 -9.974 -0.063 1.00 95.44 164 PHE A C 1
ATOM 1210 O O . PHE A 1 164 ? -4.222 -8.800 -0.104 1.00 95.44 164 PHE A O 1
ATOM 1217 N N . MET A 1 165 ? -3.562 -10.597 1.082 1.00 96.44 165 MET A N 1
ATOM 1218 C CA . MET A 1 165 ? -3.643 -9.967 2.398 1.00 96.44 165 MET A CA 1
ATOM 1219 C C . MET A 1 165 ? -2.426 -10.387 3.212 1.00 96.44 165 MET A C 1
ATOM 1221 O O . MET A 1 165 ? -2.256 -11.574 3.491 1.00 96.44 165 MET A O 1
ATOM 1225 N N . LEU A 1 166 ? -1.580 -9.431 3.591 1.00 96.81 166 LEU A N 1
ATOM 1226 C CA . LEU A 1 166 ? -0.377 -9.694 4.386 1.00 96.81 166 LEU A CA 1
ATOM 1227 C C . LEU A 1 166 ? -0.421 -8.909 5.691 1.00 96.81 166 LEU A C 1
ATOM 1229 O O . LEU A 1 166 ? -1.031 -7.839 5.767 1.00 96.81 166 LEU A O 1
ATOM 1233 N N . ARG A 1 167 ? 0.231 -9.456 6.718 1.00 96.44 167 ARG A N 1
ATOM 1234 C CA . ARG A 1 167 ? 0.170 -8.964 8.093 1.00 96.44 167 ARG A CA 1
ATOM 1235 C C . ARG A 1 167 ? 1.549 -8.599 8.627 1.00 96.44 167 ARG A C 1
ATOM 1237 O O . ARG A 1 167 ? 2.508 -9.337 8.429 1.00 96.44 167 ARG A O 1
ATOM 1244 N N . ASP A 1 168 ? 1.619 -7.495 9.358 1.00 96.12 168 ASP A N 1
ATOM 1245 C CA . ASP A 1 168 ? 2.753 -7.046 10.162 1.00 96.12 168 ASP A CA 1
ATOM 1246 C C . ASP A 1 168 ? 4.087 -7.098 9.390 1.00 96.12 168 ASP A C 1
ATOM 1248 O O . ASP A 1 168 ? 4.323 -6.301 8.473 1.00 96.12 168 ASP A O 1
ATOM 1252 N N . SER A 1 169 ? 4.968 -8.043 9.730 1.00 96.25 169 SER A N 1
ATOM 1253 C CA . SER A 1 169 ? 6.270 -8.201 9.079 1.00 96.25 169 SER A CA 1
ATOM 1254 C C . SER A 1 169 ? 6.156 -8.570 7.606 1.00 96.25 169 SER A C 1
ATOM 1256 O O . SER A 1 169 ? 6.977 -8.119 6.814 1.00 96.25 169 SER A O 1
ATOM 1258 N N . ASP A 1 170 ? 5.144 -9.351 7.225 1.00 97.19 170 ASP A N 1
ATOM 1259 C CA . ASP A 1 170 ? 4.946 -9.754 5.833 1.00 97.19 170 ASP A CA 1
ATOM 1260 C C . ASP A 1 170 ? 4.485 -8.566 4.984 1.00 97.19 170 ASP A C 1
ATOM 1262 O O . ASP A 1 170 ? 4.958 -8.401 3.863 1.00 97.19 170 ASP A O 1
ATOM 1266 N N . ALA A 1 171 ? 3.637 -7.693 5.541 1.00 96.94 171 ALA A N 1
ATOM 1267 C CA . ALA A 1 171 ? 3.229 -6.449 4.887 1.00 96.94 171 ALA A CA 1
ATOM 1268 C C . ALA A 1 171 ? 4.418 -5.489 4.706 1.00 96.94 171 ALA A C 1
ATOM 1270 O O . ALA A 1 171 ? 4.593 -4.895 3.643 1.00 96.94 171 ALA A O 1
ATOM 1271 N N . THR A 1 172 ? 5.267 -5.379 5.732 1.00 96.88 172 THR A N 1
ATOM 1272 C CA . THR A 1 172 ? 6.483 -4.551 5.682 1.00 96.88 172 THR A CA 1
ATOM 1273 C C . THR A 1 172 ? 7.481 -5.090 4.656 1.00 96.88 172 THR A C 1
ATOM 1275 O O . THR A 1 172 ? 7.994 -4.330 3.835 1.00 96.88 172 THR A O 1
ATOM 1278 N N . ARG A 1 173 ? 7.737 -6.407 4.674 1.00 96.75 173 ARG A N 1
ATOM 1279 C CA . ARG A 1 173 ? 8.620 -7.081 3.713 1.00 96.75 173 ARG A CA 1
ATOM 1280 C C . ARG A 1 173 ? 8.128 -6.871 2.284 1.00 96.75 173 ARG A C 1
ATOM 1282 O O . ARG A 1 173 ? 8.924 -6.468 1.442 1.00 96.75 173 ARG A O 1
ATOM 1289 N N . HIS A 1 174 ? 6.832 -7.065 2.042 1.00 95.88 174 HIS A N 1
ATOM 1290 C CA . HIS A 1 174 ? 6.212 -6.829 0.738 1.00 95.88 174 HIS A CA 1
ATOM 1291 C C . HIS A 1 174 ? 6.451 -5.400 0.247 1.00 95.88 174 HIS A C 1
ATOM 1293 O O . HIS A 1 174 ? 6.967 -5.203 -0.848 1.00 95.88 174 HIS A O 1
ATOM 1299 N N . LEU A 1 175 ? 6.197 -4.385 1.081 1.00 96.12 175 LEU A N 1
ATOM 1300 C CA . LEU A 1 175 ? 6.449 -2.996 0.690 1.00 96.12 175 LEU A CA 1
ATOM 1301 C C . LEU A 1 175 ? 7.931 -2.733 0.365 1.00 96.12 175 LEU A C 1
ATOM 1303 O O . LEU A 1 175 ? 8.236 -1.918 -0.512 1.00 96.12 175 LEU A O 1
ATOM 1307 N N . PHE A 1 176 ? 8.862 -3.400 1.051 1.00 95.44 176 PHE A N 1
ATOM 1308 C CA . PHE A 1 176 ? 10.296 -3.273 0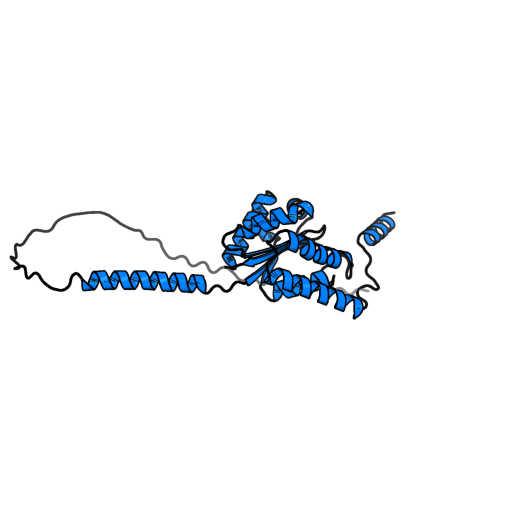.771 1.00 95.44 176 PHE A CA 1
ATOM 1309 C C . PHE A 1 176 ? 10.660 -3.917 -0.570 1.00 95.44 176 PHE A C 1
ATOM 1311 O O . PHE A 1 176 ? 11.394 -3.307 -1.346 1.00 95.44 176 PHE A O 1
ATOM 1318 N N . GLU A 1 177 ? 10.113 -5.093 -0.874 1.00 92.69 177 GLU A N 1
ATOM 1319 C CA . GLU A 1 177 ? 10.279 -5.780 -2.161 1.00 92.69 177 GLU A CA 1
ATOM 1320 C C . GLU A 1 177 ? 9.693 -4.956 -3.318 1.00 92.69 177 GLU A C 1
ATOM 1322 O O . GLU A 1 177 ? 10.361 -4.745 -4.337 1.00 92.69 177 GLU A O 1
ATOM 1327 N N . VAL A 1 178 ? 8.498 -4.389 -3.124 1.00 92.06 178 VAL A N 1
ATOM 1328 C CA . VAL A 1 178 ? 7.856 -3.459 -4.063 1.00 92.06 178 VAL A CA 1
ATOM 1329 C C . VAL A 1 178 ? 8.715 -2.209 -4.264 1.00 92.06 178 VAL A C 1
ATOM 1331 O O . VAL A 1 178 ? 9.005 -1.832 -5.397 1.00 92.06 178 VAL A O 1
ATOM 1334 N N . SER A 1 179 ? 9.198 -1.584 -3.186 1.00 92.19 179 SER A N 1
ATOM 1335 C CA . SER A 1 179 ? 10.027 -0.367 -3.256 1.00 92.19 179 SER A CA 1
ATOM 1336 C C . SER A 1 179 ? 11.403 -0.611 -3.885 1.00 92.19 179 SER A C 1
ATOM 1338 O O . SER A 1 179 ? 11.969 0.286 -4.520 1.00 92.19 179 SER A O 1
ATOM 1340 N N . ALA A 1 180 ? 11.945 -1.818 -3.725 1.00 90.19 180 ALA A N 1
ATOM 1341 C CA . ALA A 1 180 ? 13.163 -2.270 -4.386 1.00 90.19 180 ALA A CA 1
ATOM 1342 C C . ALA A 1 180 ? 12.952 -2.570 -5.882 1.00 90.19 180 ALA A C 1
ATOM 1344 O O . ALA A 1 180 ? 13.921 -2.572 -6.641 1.00 90.19 180 ALA A O 1
ATOM 1345 N N . GLY A 1 181 ? 11.704 -2.762 -6.323 1.00 86.50 181 GLY A N 1
ATOM 1346 C CA . GLY A 1 181 ? 11.365 -3.157 -7.691 1.00 86.50 181 GLY A CA 1
ATOM 1347 C C . GLY A 1 181 ? 11.587 -4.647 -7.967 1.00 86.50 181 GLY A C 1
ATOM 1348 O O . GLY A 1 181 ? 11.807 -5.011 -9.119 1.00 86.50 181 GLY A O 1
ATOM 1349 N N . LEU A 1 182 ? 11.573 -5.484 -6.922 1.00 84.38 182 LEU A N 1
ATOM 1350 C CA . LEU A 1 182 ? 11.649 -6.947 -7.032 1.00 84.38 182 LEU A CA 1
ATOM 1351 C C . LEU A 1 182 ? 10.301 -7.550 -7.436 1.00 84.38 182 LEU A C 1
ATOM 1353 O O . LEU A 1 182 ? 10.256 -8.521 -8.181 1.00 84.38 182 LEU A O 1
ATOM 1357 N N . ASP A 1 183 ? 9.215 -6.934 -6.978 1.00 75.62 183 ASP A N 1
ATOM 1358 C CA . ASP A 1 183 ? 7.850 -7.256 -7.379 1.00 75.62 183 ASP A CA 1
ATOM 1359 C C . ASP A 1 183 ? 7.398 -6.236 -8.440 1.00 75.62 183 ASP A C 1
ATOM 1361 O O . ASP A 1 183 ? 6.651 -5.297 -8.172 1.00 75.62 183 ASP A O 1
ATOM 1365 N N . SER A 1 184 ? 7.950 -6.319 -9.648 1.00 71.00 184 SER A N 1
ATOM 1366 C CA . SER A 1 184 ? 7.515 -5.519 -10.799 1.00 71.00 184 SER A CA 1
ATOM 1367 C C . SER A 1 184 ? 7.599 -6.366 -12.064 1.00 71.00 184 SER A C 1
ATOM 1369 O O . SER A 1 184 ? 8.491 -7.204 -12.178 1.00 71.00 184 SER A O 1
ATOM 1371 N N . LEU A 1 185 ? 6.702 -6.126 -13.032 1.00 64.94 185 LEU A N 1
ATOM 1372 C CA . LEU A 1 185 ? 6.762 -6.759 -14.363 1.00 64.94 185 LEU A CA 1
ATOM 1373 C C . LEU A 1 185 ? 8.131 -6.559 -15.016 1.00 64.94 185 LEU A C 1
ATOM 1375 O O . LEU A 1 185 ? 8.622 -7.423 -15.736 1.00 64.94 185 LEU A O 1
ATOM 1379 N N . VAL A 1 186 ? 8.737 -5.409 -14.728 1.00 65.88 186 VAL A N 1
ATOM 1380 C CA . VAL A 1 186 ? 10.108 -5.079 -15.076 1.00 65.88 186 VAL A CA 1
ATOM 1381 C C . VAL A 1 186 ? 10.916 -5.037 -13.791 1.00 65.88 186 VAL A C 1
ATOM 1383 O O . VAL A 1 186 ? 10.825 -4.079 -13.013 1.00 65.88 186 VAL A O 1
ATOM 1386 N N . LEU A 1 187 ? 11.741 -6.061 -13.590 1.00 64.19 187 LEU A N 1
ATOM 1387 C CA . LEU A 1 187 ? 12.672 -6.106 -12.469 1.00 64.19 187 LEU A CA 1
ATOM 1388 C C . LEU A 1 187 ? 13.559 -4.854 -12.467 1.00 64.19 187 LEU A C 1
ATOM 1390 O O . LEU A 1 187 ? 14.184 -4.508 -13.469 1.00 64.19 187 LEU A O 1
ATOM 1394 N N . GLY A 1 188 ? 13.595 -4.161 -11.328 1.00 58.91 188 GLY A N 1
ATOM 1395 C CA . GLY A 1 188 ? 14.423 -2.970 -11.141 1.00 58.91 188 GLY A CA 1
ATOM 1396 C C . GLY A 1 188 ? 13.850 -1.663 -11.695 1.00 58.91 188 GLY A C 1
ATOM 1397 O O . GLY A 1 188 ? 14.529 -0.636 -11.618 1.00 58.91 188 GLY A O 1
ATOM 1398 N N . GLU A 1 189 ? 12.610 -1.617 -12.188 1.00 70.75 189 GLU A N 1
ATOM 1399 C CA . GLU A 1 189 ? 12.006 -0.375 -12.695 1.00 70.75 189 GLU A CA 1
ATOM 1400 C C . GLU A 1 189 ? 11.946 0.734 -11.629 1.00 70.75 189 GLU A C 1
ATOM 1402 O O . GLU A 1 189 ? 11.396 0.556 -10.544 1.00 70.75 189 GLU A O 1
ATOM 1407 N N . GLY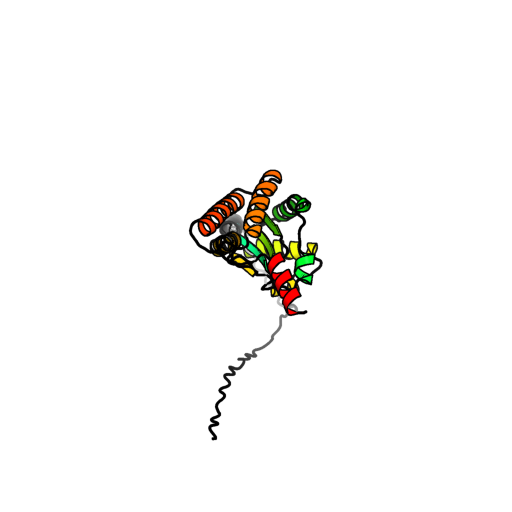 A 1 190 ? 12.530 1.903 -11.922 1.00 65.25 190 GLY A N 1
ATOM 1408 C CA . GLY A 1 190 ? 12.644 3.039 -10.990 1.00 65.25 190 GLY A CA 1
ATOM 1409 C C . GLY A 1 190 ? 11.331 3.726 -10.610 1.00 65.25 190 GLY A C 1
ATOM 1410 O O . GLY A 1 190 ? 11.286 4.447 -9.609 1.00 65.25 190 GLY A O 1
ATOM 1411 N N . GLN A 1 191 ? 10.272 3.514 -11.392 1.00 77.06 191 GLN A N 1
ATOM 1412 C CA . GLN A 1 191 ? 9.015 4.253 -11.272 1.00 77.06 191 GLN A CA 1
ATOM 1413 C C . GLN A 1 191 ? 8.272 3.946 -9.967 1.00 77.06 191 GLN A C 1
ATOM 1415 O O . GLN A 1 191 ? 7.740 4.861 -9.338 1.00 77.06 191 GLN A O 1
ATOM 1420 N N . ILE A 1 192 ? 8.327 2.700 -9.488 1.00 83.81 192 ILE A N 1
ATOM 1421 C CA . ILE A 1 192 ? 7.624 2.300 -8.263 1.00 83.81 192 ILE A CA 1
ATOM 1422 C C . ILE A 1 192 ? 8.160 3.027 -7.021 1.00 83.81 192 ILE A C 1
ATOM 1424 O O . ILE A 1 192 ? 7.394 3.517 -6.196 1.00 83.81 192 ILE A O 1
ATOM 1428 N N . LEU A 1 193 ? 9.481 3.223 -6.924 1.00 88.31 193 LEU A N 1
ATOM 1429 C CA . LEU A 1 193 ? 10.091 3.967 -5.819 1.00 88.31 193 LEU A CA 1
ATOM 1430 C C . LEU A 1 193 ? 9.689 5.451 -5.843 1.00 88.31 193 LEU A C 1
ATOM 1432 O O . LEU A 1 193 ? 9.584 6.085 -4.790 1.00 88.31 193 LEU A O 1
ATOM 1436 N N . ALA A 1 194 ? 9.482 6.028 -7.030 1.00 88.56 194 ALA A N 1
ATOM 1437 C CA . ALA A 1 194 ? 8.970 7.390 -7.162 1.00 88.56 194 ALA A CA 1
ATOM 1438 C C . ALA A 1 194 ? 7.513 7.489 -6.681 1.00 88.56 194 ALA A C 1
ATOM 1440 O O . ALA A 1 194 ? 7.192 8.421 -5.941 1.00 88.56 194 ALA A O 1
ATOM 1441 N N . GLN A 1 195 ? 6.680 6.497 -7.003 1.00 88.81 195 GLN A N 1
ATOM 1442 C CA . GLN A 1 195 ? 5.288 6.414 -6.551 1.00 88.81 195 GLN A CA 1
ATOM 1443 C C . GLN A 1 195 ? 5.190 6.255 -5.030 1.00 88.81 195 GLN A C 1
ATOM 1445 O O . GLN A 1 195 ? 4.469 7.008 -4.383 1.00 88.81 195 GLN A O 1
ATOM 1450 N N . VAL A 1 196 ? 6.001 5.387 -4.416 1.00 91.81 196 VAL A N 1
ATOM 1451 C CA . VAL A 1 196 ? 6.056 5.249 -2.946 1.00 91.81 196 VAL A CA 1
ATOM 1452 C C . VAL A 1 196 ? 6.441 6.581 -2.277 1.00 91.81 196 VAL A C 1
ATOM 1454 O O . VAL A 1 196 ? 5.852 6.972 -1.269 1.00 91.81 196 VAL A O 1
ATOM 1457 N N . LYS A 1 197 ? 7.369 7.351 -2.868 1.00 91.81 197 LYS A N 1
ATOM 1458 C CA . LYS A 1 197 ? 7.689 8.715 -2.398 1.00 91.81 197 LYS A CA 1
ATOM 1459 C C . LYS A 1 197 ? 6.528 9.697 -2.571 1.00 91.81 197 LYS A C 1
ATOM 1461 O O . LYS A 1 197 ? 6.414 10.627 -1.775 1.00 91.81 197 LYS A O 1
ATOM 1466 N N . GLN A 1 198 ? 5.714 9.564 -3.620 1.00 89.44 198 GLN A N 1
ATOM 1467 C CA . GLN A 1 198 ? 4.513 10.389 -3.795 1.00 89.44 198 GLN A CA 1
ATOM 1468 C C . GLN A 1 198 ? 3.477 10.084 -2.715 1.00 89.44 198 GLN A C 1
ATOM 1470 O O . GLN A 1 198 ? 2.947 11.025 -2.135 1.00 89.44 198 GLN A O 1
ATOM 1475 N N . VAL A 1 199 ? 3.267 8.809 -2.367 1.00 90.25 199 VAL A N 1
ATOM 1476 C CA . VAL A 1 199 ? 2.337 8.418 -1.292 1.00 90.25 199 VAL A CA 1
ATOM 1477 C C . VAL A 1 199 ? 2.690 9.112 0.024 1.00 90.25 199 VAL A C 1
ATOM 1479 O O . VAL A 1 199 ? 1.821 9.721 0.641 1.00 90.25 199 VAL A O 1
ATOM 1482 N N . VAL A 1 200 ? 3.968 9.116 0.421 1.00 90.25 200 VAL A N 1
ATOM 1483 C CA . VAL A 1 200 ? 4.410 9.819 1.642 1.00 90.25 200 VAL A CA 1
ATOM 1484 C C . VAL A 1 200 ? 4.184 11.329 1.542 1.00 90.25 200 VAL A C 1
ATOM 1486 O O . VAL A 1 200 ? 3.674 11.935 2.483 1.00 90.25 200 VAL A O 1
ATOM 1489 N N . ARG A 1 201 ? 4.535 11.950 0.406 1.00 88.00 201 ARG A N 1
ATOM 1490 C CA . ARG A 1 201 ? 4.374 13.403 0.207 1.00 88.00 201 ARG A CA 1
ATOM 1491 C C . ARG A 1 201 ? 2.909 13.840 0.251 1.00 88.00 201 ARG A C 1
ATOM 1493 O O . ARG A 1 201 ? 2.595 14.829 0.904 1.00 88.00 201 ARG A O 1
ATOM 1500 N N . ASN A 1 202 ? 2.020 13.101 -0.404 1.00 82.44 202 ASN A N 1
ATOM 1501 C CA . ASN A 1 202 ? 0.593 13.424 -0.455 1.00 82.44 202 ASN A CA 1
ATOM 1502 C C . ASN A 1 202 ? -0.116 13.060 0.853 1.00 82.44 202 ASN A C 1
ATOM 1504 O O . ASN A 1 202 ? -0.980 13.801 1.321 1.00 82.44 202 ASN A O 1
ATOM 1508 N N . GLY A 1 203 ? 0.291 11.955 1.482 1.00 78.38 203 GLY A N 1
ATOM 1509 C CA . GLY A 1 203 ? -0.243 11.496 2.758 1.00 78.38 203 GLY A CA 1
ATOM 1510 C C . GLY A 1 203 ? -0.042 12.509 3.885 1.00 78.38 203 GLY A C 1
ATOM 1511 O O . GLY A 1 203 ? -0.985 12.772 4.633 1.00 78.38 203 GLY A O 1
ATOM 1512 N N . GLN A 1 204 ? 1.131 13.151 3.948 1.00 76.06 204 GLN A N 1
ATOM 1513 C CA . GLN A 1 204 ? 1.445 14.190 4.940 1.00 76.06 204 GLN A CA 1
ATOM 1514 C C . GLN A 1 204 ? 0.484 15.387 4.896 1.00 76.06 204 GLN A C 1
ATOM 1516 O O . GLN A 1 204 ? 0.186 15.966 5.936 1.00 76.06 204 GLN A O 1
ATOM 1521 N N . ASN A 1 205 ? -0.059 15.714 3.721 1.00 71.25 205 ASN A N 1
ATOM 1522 C CA . ASN A 1 205 ? -1.007 16.820 3.560 1.00 71.25 205 ASN A CA 1
ATOM 1523 C C . ASN A 1 205 ? -2.451 16.437 3.931 1.00 71.25 205 ASN A C 1
ATOM 1525 O O . ASN A 1 205 ? -3.284 17.313 4.144 1.00 71.25 205 ASN A O 1
ATOM 1529 N N . SER A 1 206 ? -2.761 15.139 3.990 1.00 66.56 206 SER A N 1
ATOM 1530 C CA . SER A 1 206 ? -4.128 14.617 4.147 1.00 66.56 206 SER A CA 1
ATOM 1531 C C . SER A 1 206 ? -4.513 14.243 5.584 1.00 66.56 206 SER A C 1
ATOM 1533 O O . SER A 1 206 ? -5.668 13.915 5.837 1.00 66.56 206 SER A O 1
ATOM 1535 N N . GLY A 1 207 ? -3.564 14.256 6.527 1.00 68.31 207 GLY A N 1
ATOM 1536 C CA . GLY A 1 207 ? -3.800 13.952 7.947 1.00 68.31 207 GLY A CA 1
ATOM 1537 C C . GLY A 1 207 ? -4.103 12.483 8.285 1.00 68.31 207 GLY A C 1
ATOM 1538 O O . GLY A 1 207 ? -3.994 12.117 9.450 1.00 68.31 207 GLY A O 1
ATOM 1539 N N . GLY A 1 208 ? -4.433 11.633 7.305 1.00 70.00 208 GLY A N 1
ATOM 1540 C CA . GLY A 1 208 ? -4.717 10.204 7.526 1.00 70.00 208 GLY A CA 1
ATOM 1541 C C . GLY A 1 208 ? -3.508 9.265 7.401 1.00 70.00 208 GLY A C 1
ATOM 1542 O O . GLY A 1 208 ? -3.611 8.078 7.718 1.00 70.00 208 GLY A O 1
ATOM 1543 N N . LEU A 1 209 ? -2.348 9.787 6.985 1.00 81.44 209 LEU A N 1
ATOM 1544 C CA . LEU A 1 209 ? -1.071 9.074 7.049 1.00 81.44 209 LEU A CA 1
ATOM 1545 C C . LEU A 1 209 ? -0.532 9.169 8.486 1.00 81.44 209 LEU A C 1
ATOM 1547 O O . LEU A 1 209 ? 0.116 10.151 8.852 1.00 81.44 209 LEU A O 1
ATOM 1551 N N . GLY A 1 210 ? -0.848 8.183 9.323 1.00 87.38 210 GLY A N 1
ATOM 1552 C CA . GLY A 1 210 ? -0.373 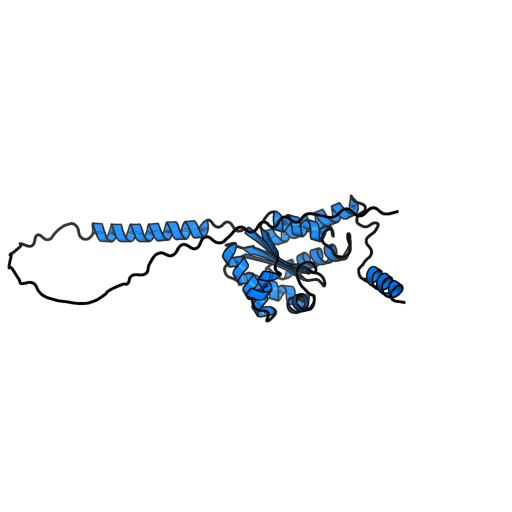8.166 10.704 1.00 87.38 210 GLY A CA 1
ATOM 1553 C C . GLY A 1 210 ? 1.098 7.756 10.840 1.00 87.38 210 GLY A C 1
ATOM 1554 O O . GLY A 1 210 ? 1.824 7.560 9.862 1.00 87.38 210 GLY A O 1
ATOM 1555 N N . LYS A 1 211 ? 1.572 7.672 12.087 1.00 91.69 211 LYS A N 1
ATOM 1556 C CA . LYS A 1 211 ? 3.004 7.528 12.402 1.00 91.69 211 LYS A CA 1
ATOM 1557 C C . LYS A 1 211 ? 3.566 6.172 11.984 1.00 91.69 211 LYS A C 1
ATOM 1559 O O . LYS A 1 211 ? 4.741 6.099 11.625 1.00 91.69 211 LYS A O 1
ATOM 1564 N N . ASN A 1 212 ? 2.767 5.110 12.072 1.00 93.75 212 ASN A N 1
ATOM 1565 C CA . ASN A 1 212 ? 3.228 3.760 11.763 1.00 93.75 212 ASN A CA 1
ATOM 1566 C C . ASN A 1 212 ? 3.416 3.596 10.253 1.00 93.75 212 ASN A C 1
ATOM 1568 O O . ASN A 1 212 ? 4.484 3.170 9.809 1.00 93.75 212 ASN A O 1
ATOM 1572 N N . ILE A 1 213 ? 2.416 4.003 9.469 1.00 94.62 213 ILE A N 1
ATOM 1573 C CA . ILE A 1 213 ? 2.460 3.946 8.008 1.00 94.62 213 ILE A CA 1
ATOM 1574 C C . ILE A 1 213 ? 3.509 4.917 7.451 1.00 94.62 213 ILE A C 1
ATOM 1576 O O . ILE A 1 213 ? 4.319 4.506 6.621 1.00 94.62 213 ILE A O 1
ATOM 1580 N N . ASP A 1 214 ? 3.581 6.163 7.937 1.00 94.19 214 ASP A N 1
ATOM 1581 C CA . ASP A 1 214 ? 4.598 7.136 7.496 1.00 94.19 214 ASP A CA 1
ATOM 1582 C C . ASP A 1 214 ? 6.024 6.606 7.707 1.00 94.19 214 ASP A C 1
ATOM 1584 O O . ASP A 1 214 ? 6.850 6.649 6.790 1.00 94.19 214 ASP A O 1
ATOM 1588 N N . ARG A 1 215 ? 6.305 6.041 8.890 1.00 94.62 215 ARG A N 1
ATOM 1589 C CA . ARG A 1 215 ? 7.608 5.437 9.182 1.00 94.62 215 ARG A CA 1
ATOM 1590 C C . ARG A 1 215 ? 7.896 4.250 8.269 1.00 94.62 215 ARG A C 1
ATOM 1592 O O . ARG A 1 215 ? 8.961 4.214 7.658 1.00 94.62 215 ARG A O 1
ATOM 1599 N N . MET A 1 216 ? 6.952 3.318 8.142 1.00 96.06 216 MET A N 1
ATOM 1600 C CA . MET A 1 216 ? 7.119 2.123 7.313 1.00 96.06 216 MET A CA 1
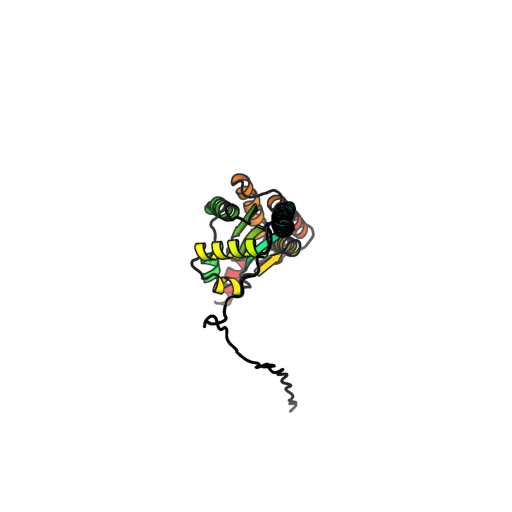ATOM 1601 C C . MET A 1 216 ? 7.426 2.484 5.852 1.00 96.06 216 MET A C 1
ATOM 1603 O O . MET A 1 216 ? 8.343 1.922 5.255 1.00 96.06 216 MET A O 1
ATOM 1607 N N . PHE A 1 217 ? 6.722 3.468 5.288 1.00 95.88 217 PHE A N 1
ATOM 1608 C CA . PHE A 1 217 ? 6.970 3.932 3.923 1.00 95.88 217 PHE A CA 1
ATOM 1609 C C . PHE A 1 217 ? 8.316 4.659 3.778 1.00 95.88 217 PHE A C 1
ATOM 1611 O O . PHE A 1 217 ? 9.013 4.468 2.780 1.00 95.88 217 PHE A O 1
ATOM 1618 N N . LYS A 1 218 ? 8.731 5.470 4.759 1.00 95.81 218 LYS A N 1
ATOM 1619 C CA . LYS A 1 218 ? 10.061 6.115 4.756 1.00 95.81 218 LYS A CA 1
ATOM 1620 C C . LYS A 1 218 ? 11.199 5.095 4.834 1.00 95.81 218 LYS A C 1
ATOM 1622 O O . LYS A 1 218 ? 12.194 5.231 4.111 1.00 95.81 218 LYS A O 1
ATOM 1627 N N . ASP A 1 219 ? 11.035 4.062 5.653 1.00 96.94 219 ASP A N 1
ATOM 1628 C CA . ASP A 1 219 ? 11.983 2.953 5.758 1.00 96.94 219 ASP A CA 1
ATOM 1629 C C . ASP A 1 219 ? 12.040 2.171 4.432 1.00 96.94 219 ASP A C 1
ATOM 1631 O O . ASP A 1 219 ? 13.132 1.907 3.922 1.00 96.94 219 ASP A O 1
ATOM 1635 N N . ALA A 1 220 ? 10.892 1.932 3.788 1.00 96.44 220 ALA A N 1
ATOM 1636 C CA . ALA A 1 220 ? 10.817 1.293 2.473 1.00 96.44 220 ALA A CA 1
ATOM 1637 C C . ALA A 1 220 ? 11.514 2.101 1.367 1.00 96.44 220 ALA A C 1
ATOM 1639 O O . ALA A 1 220 ? 12.255 1.545 0.554 1.00 96.44 220 ALA A O 1
ATOM 1640 N N . ILE A 1 221 ? 11.357 3.431 1.364 1.00 95.56 221 ILE A N 1
ATOM 1641 C CA . ILE A 1 221 ? 12.069 4.323 0.434 1.00 95.56 221 ILE A CA 1
ATOM 1642 C C . ILE A 1 221 ? 13.583 4.216 0.637 1.00 95.56 221 ILE A C 1
ATOM 1644 O O . ILE A 1 221 ? 14.345 4.233 -0.333 1.00 95.56 221 ILE A O 1
ATOM 1648 N N . THR A 1 222 ? 14.030 4.132 1.888 1.00 96.44 222 THR A N 1
ATOM 1649 C CA . THR A 1 222 ? 15.452 4.008 2.229 1.00 96.44 222 THR A CA 1
ATOM 1650 C C . THR A 1 222 ? 16.005 2.659 1.780 1.00 96.44 222 THR A C 1
ATOM 1652 O O . THR A 1 222 ? 17.043 2.622 1.119 1.00 96.44 222 THR A O 1
ATOM 1655 N N . ALA A 1 223 ? 15.285 1.568 2.047 1.00 94.94 223 ALA A N 1
ATOM 1656 C CA . ALA A 1 223 ? 15.638 0.231 1.581 1.00 94.94 223 ALA A CA 1
ATOM 1657 C C . ALA A 1 223 ? 15.707 0.163 0.045 1.00 94.94 223 ALA A C 1
ATOM 1659 O O . ALA A 1 223 ? 16.718 -0.270 -0.503 1.00 94.94 223 ALA A O 1
ATOM 1660 N N . GLY A 1 224 ? 14.698 0.686 -0.660 1.00 92.44 224 GLY A N 1
ATOM 1661 C CA . GLY A 1 224 ? 14.674 0.711 -2.125 1.00 92.44 224 GLY A CA 1
ATOM 1662 C C . GLY A 1 224 ? 15.827 1.515 -2.737 1.00 92.44 224 GLY A C 1
ATOM 1663 O O . GLY A 1 224 ? 16.413 1.097 -3.735 1.00 92.44 224 GLY A O 1
ATOM 1664 N N . LYS A 1 225 ? 16.219 2.642 -2.120 1.00 92.50 225 LYS A N 1
ATOM 1665 C CA . LYS A 1 225 ? 17.427 3.388 -2.521 1.00 92.50 225 LYS A CA 1
ATOM 1666 C C . LYS A 1 225 ? 18.693 2.551 -2.338 1.00 92.50 225 LYS A C 1
ATOM 1668 O O . LYS A 1 225 ? 19.507 2.499 -3.252 1.00 92.50 225 LYS A O 1
ATOM 1673 N N . ARG A 1 226 ? 18.849 1.894 -1.184 1.00 94.06 226 ARG A N 1
ATOM 1674 C CA . ARG A 1 226 ? 20.013 1.046 -0.895 1.00 94.06 226 ARG A CA 1
ATOM 1675 C C . ARG A 1 226 ? 20.140 -0.098 -1.886 1.00 94.06 226 ARG A C 1
ATOM 1677 O O . ARG A 1 226 ? 21.197 -0.234 -2.480 1.00 94.06 226 ARG A O 1
ATOM 1684 N N . VAL A 1 227 ? 19.060 -0.837 -2.153 1.00 91.56 227 VAL A N 1
ATOM 1685 C CA . VAL A 1 227 ? 19.076 -1.931 -3.141 1.00 91.56 227 VAL A CA 1
ATOM 1686 C C . VAL A 1 227 ? 19.551 -1.429 -4.507 1.00 91.56 227 VAL A C 1
ATOM 1688 O O . VAL A 1 227 ? 20.368 -2.079 -5.145 1.00 91.56 227 VAL A O 1
ATOM 1691 N N . ARG A 1 228 ? 19.120 -0.246 -4.950 1.00 86.62 228 ARG A N 1
ATOM 1692 C CA . ARG A 1 228 ? 19.547 0.313 -6.245 1.00 86.62 228 ARG A CA 1
ATOM 1693 C C . ARG A 1 228 ? 20.998 0.774 -6.289 1.00 86.62 228 ARG A C 1
ATOM 1695 O O . ARG A 1 228 ? 21.587 0.735 -7.362 1.00 86.62 228 ARG A O 1
ATOM 1702 N N . CYS A 1 229 ? 21.533 1.253 -5.170 1.00 87.38 229 CYS A N 1
ATOM 1703 C CA . CYS A 1 229 ? 22.919 1.707 -5.082 1.00 87.38 229 CYS A CA 1
ATOM 1704 C C . CYS A 1 229 ? 23.897 0.552 -4.835 1.00 87.38 229 CYS A C 1
ATOM 1706 O O . CYS A 1 229 ? 25.025 0.591 -5.310 1.00 87.38 229 CYS A O 1
ATOM 1708 N N . GLU A 1 230 ? 23.478 -0.450 -4.065 1.00 91.94 230 GLU A N 1
ATOM 1709 C CA . GLU A 1 230 ? 24.314 -1.563 -3.603 1.00 91.94 230 GLU A CA 1
ATOM 1710 C C . GLU A 1 230 ? 24.210 -2.790 -4.530 1.00 91.94 230 GLU A C 1
ATOM 1712 O O . GLU A 1 230 ? 25.005 -3.718 -4.406 1.00 91.94 230 GLU A O 1
ATOM 1717 N N . THR A 1 231 ? 23.254 -2.813 -5.470 1.00 86.81 231 THR A N 1
ATOM 1718 C CA . THR A 1 231 ? 23.061 -3.924 -6.416 1.00 86.81 231 THR A CA 1
ATOM 1719 C C . THR A 1 231 ? 22.945 -3.441 -7.862 1.00 86.81 231 THR A C 1
ATOM 1721 O O . THR A 1 231 ? 22.504 -2.327 -8.138 1.00 86.81 231 THR A O 1
ATOM 1724 N N . ASN A 1 232 ? 23.243 -4.332 -8.810 1.00 81.25 232 ASN A N 1
ATOM 1725 C CA . ASN A 1 232 ? 23.090 -4.073 -10.244 1.00 81.25 232 ASN A CA 1
ATOM 1726 C C . ASN A 1 232 ? 21.644 -4.225 -10.751 1.00 81.25 232 ASN A C 1
ATOM 1728 O O . ASN A 1 232 ? 21.435 -4.328 -11.957 1.00 81.25 232 ASN A O 1
ATOM 1732 N N . ILE A 1 233 ? 20.629 -4.208 -9.876 1.00 78.38 233 ILE A N 1
ATOM 1733 C CA . ILE A 1 233 ? 19.225 -4.367 -10.294 1.00 78.38 233 ILE A CA 1
ATOM 1734 C C . ILE A 1 233 ? 18.775 -3.278 -11.284 1.00 78.38 233 ILE A C 1
ATOM 1736 O O . ILE A 1 233 ? 17.914 -3.510 -12.123 1.00 78.38 233 ILE A O 1
ATOM 1740 N N . SER A 1 234 ? 19.388 -2.091 -11.222 1.00 68.62 234 SER A N 1
ATOM 1741 C CA . SER A 1 234 ? 19.083 -0.985 -12.140 1.00 68.62 234 SER A CA 1
ATOM 1742 C C . SER A 1 234 ? 19.818 -1.095 -13.484 1.00 68.62 234 SER A C 1
ATOM 1744 O O . SER A 1 234 ? 19.442 -0.409 -14.427 1.00 68.62 234 SER A O 1
ATOM 1746 N N . ALA A 1 235 ? 20.858 -1.932 -13.588 1.00 61.69 235 ALA A N 1
ATOM 1747 C CA . ALA A 1 235 ? 21.737 -2.000 -14.760 1.00 61.69 235 ALA A CA 1
ATOM 1748 C C . ALA A 1 235 ? 21.105 -2.718 -15.971 1.00 61.69 235 ALA A C 1
ATOM 1750 O O . ALA A 1 235 ? 21.644 -2.634 -17.069 1.00 61.69 235 ALA A O 1
ATOM 1751 N N . GLY A 1 236 ? 19.966 -3.396 -15.782 1.00 56.75 236 GLY A N 1
ATOM 1752 C CA . GLY A 1 236 ? 19.226 -4.104 -16.835 1.00 56.75 236 GLY A CA 1
ATOM 1753 C C . GLY A 1 236 ? 17.712 -3.871 -16.809 1.00 56.75 236 GLY A C 1
ATOM 1754 O O . GLY A 1 236 ? 16.971 -4.652 -17.397 1.00 56.75 236 GLY A O 1
ATOM 1755 N N . ALA A 1 237 ? 17.233 -2.839 -16.107 1.00 58.81 237 ALA A N 1
ATOM 1756 C CA . ALA A 1 237 ? 15.803 -2.570 -15.975 1.00 58.81 237 ALA A CA 1
ATOM 1757 C C . ALA A 1 237 ? 15.218 -2.011 -17.290 1.00 58.81 237 ALA A C 1
ATOM 1759 O O . ALA A 1 237 ? 15.288 -0.812 -17.562 1.00 58.81 237 ALA A O 1
ATOM 1760 N N . VAL A 1 238 ? 14.633 -2.889 -18.107 1.00 60.25 238 VAL A N 1
ATOM 1761 C CA . VAL A 1 238 ? 13.923 -2.554 -19.353 1.00 60.25 238 VAL A CA 1
ATOM 1762 C C . VAL A 1 238 ? 12.531 -2.027 -19.009 1.00 60.25 238 VAL A C 1
ATOM 1764 O O . VAL A 1 238 ? 11.625 -2.816 -18.816 1.00 60.25 238 VAL A O 1
ATOM 1767 N N . SER A 1 239 ? 12.337 -0.707 -18.913 1.00 63.69 239 SER A N 1
ATOM 1768 C CA . SER A 1 239 ? 11.025 -0.076 -18.635 1.00 63.69 239 SER A CA 1
ATOM 1769 C C . SER A 1 239 ? 9.842 -0.667 -19.428 1.00 63.69 239 SER A C 1
ATOM 1771 O O . SER A 1 239 ? 10.022 -1.194 -20.530 1.00 63.69 239 SER A O 1
ATOM 1773 N N . VAL A 1 240 ? 8.610 -0.488 -18.933 1.00 67.31 240 VAL A N 1
ATOM 1774 C CA . VAL A 1 240 ? 7.391 -0.914 -19.657 1.00 67.31 240 VAL A CA 1
ATOM 1775 C C . VAL A 1 240 ? 7.355 -0.344 -21.082 1.00 67.31 240 VAL A C 1
ATOM 1777 O O . VAL A 1 240 ? 6.993 -1.046 -22.022 1.00 67.31 240 VAL A O 1
ATOM 1780 N N . SER A 1 241 ? 7.806 0.899 -21.268 1.00 70.31 241 SER A N 1
ATOM 1781 C CA . SER A 1 241 ? 7.895 1.541 -22.583 1.00 70.31 241 SER A CA 1
ATOM 1782 C C . SER A 1 241 ? 8.877 0.837 -23.525 1.00 70.31 241 SER A C 1
ATOM 1784 O O . SER A 1 241 ? 8.566 0.646 -24.696 1.00 70.31 241 SER A O 1
ATOM 1786 N N . SER A 1 242 ? 10.048 0.416 -23.035 1.00 70.56 242 SER A N 1
ATOM 1787 C CA . SER A 1 242 ? 11.005 -0.353 -23.847 1.00 70.56 242 SER A CA 1
ATOM 1788 C C . SER A 1 242 ? 10.510 -1.770 -24.135 1.00 70.56 242 SER A C 1
ATOM 1790 O O . SER A 1 242 ? 10.645 -2.226 -25.265 1.00 70.56 242 SER A O 1
ATOM 1792 N N . ALA A 1 243 ? 9.847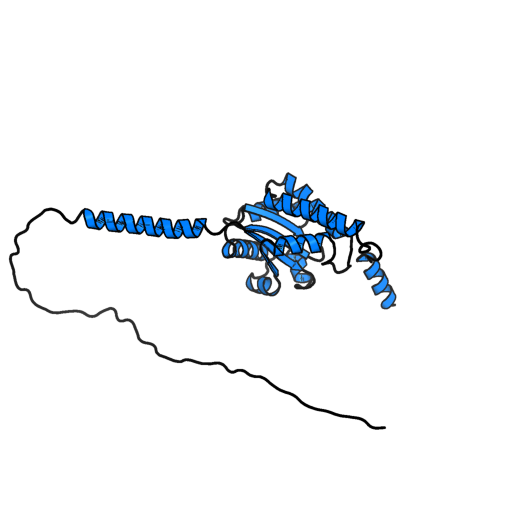 -2.423 -23.174 1.00 70.81 243 ALA A N 1
ATOM 1793 C CA . ALA A 1 243 ? 9.214 -3.723 -23.400 1.00 70.81 243 ALA A CA 1
ATOM 1794 C C . ALA A 1 243 ? 8.099 -3.637 -24.461 1.00 70.81 243 ALA A C 1
ATOM 1796 O O . ALA A 1 243 ? 7.954 -4.534 -25.289 1.00 70.81 243 ALA A O 1
ATOM 1797 N N . ALA A 1 244 ? 7.339 -2.536 -24.487 1.00 75.69 244 ALA A N 1
ATOM 1798 C CA . ALA A 1 244 ? 6.330 -2.289 -25.515 1.00 75.69 244 ALA A CA 1
ATOM 1799 C C . ALA A 1 244 ? 6.945 -2.137 -26.918 1.00 75.69 244 ALA A C 1
ATOM 1801 O O . ALA A 1 244 ? 6.385 -2.655 -27.884 1.00 75.69 244 ALA A O 1
ATOM 1802 N N . VAL A 1 245 ? 8.101 -1.470 -27.036 1.00 80.38 245 VAL A N 1
ATOM 1803 C CA . VAL A 1 245 ? 8.834 -1.340 -28.309 1.00 80.38 245 VAL A CA 1
ATOM 1804 C C . VAL A 1 245 ? 9.372 -2.692 -28.774 1.00 80.38 245 VAL A C 1
ATOM 1806 O O . VAL A 1 245 ? 9.181 -3.041 -29.936 1.00 80.38 245 VAL A O 1
ATOM 1809 N N . GLU A 1 246 ? 9.982 -3.480 -27.887 1.00 77.31 246 GLU A N 1
ATOM 1810 C CA . GLU A 1 246 ? 10.448 -4.833 -28.225 1.00 77.31 246 GLU A CA 1
ATOM 1811 C C . GLU A 1 246 ? 9.296 -5.733 -28.684 1.00 77.31 246 GLU A C 1
ATOM 1813 O O . GLU A 1 246 ? 9.399 -6.398 -29.714 1.00 77.31 246 GLU A O 1
ATOM 1818 N N . LEU A 1 247 ? 8.162 -5.702 -27.978 1.00 82.62 247 LEU A N 1
ATOM 1819 C CA . LEU A 1 247 ? 6.973 -6.458 -28.365 1.00 82.62 247 LEU A CA 1
ATOM 1820 C C . LEU A 1 247 ? 6.430 -6.020 -29.733 1.00 82.62 247 LEU A C 1
ATOM 1822 O O . LEU A 1 247 ? 5.996 -6.865 -30.517 1.00 82.62 247 LEU A O 1
ATOM 1826 N N . ALA A 1 248 ? 6.448 -4.716 -30.027 1.00 82.50 248 ALA A N 1
ATOM 1827 C CA . ALA A 1 248 ? 6.049 -4.193 -31.330 1.00 82.50 248 ALA A CA 1
ATOM 1828 C C . ALA A 1 248 ? 7.003 -4.660 -32.441 1.00 82.50 248 ALA A C 1
ATOM 1830 O O . ALA A 1 248 ? 6.540 -5.063 -33.504 1.00 82.50 248 ALA A O 1
ATOM 1831 N N . MET A 1 249 ? 8.314 -4.673 -32.179 1.00 83.44 249 MET A N 1
ATOM 1832 C CA . MET A 1 249 ? 9.326 -5.164 -33.119 1.00 83.44 249 MET A CA 1
ATOM 1833 C C . MET A 1 249 ? 9.231 -6.674 -33.372 1.00 83.44 249 MET A C 1
ATOM 1835 O O . MET A 1 249 ? 9.519 -7.107 -34.478 1.00 83.44 249 MET A O 1
ATOM 1839 N N . MET A 1 250 ? 8.806 -7.476 -32.391 1.00 80.06 250 MET A N 1
ATOM 1840 C CA . MET A 1 250 ? 8.617 -8.927 -32.559 1.00 80.06 250 MET A CA 1
ATOM 1841 C C . MET A 1 250 ? 7.354 -9.308 -33.345 1.00 80.06 250 MET A C 1
ATOM 1843 O O . MET A 1 250 ? 7.226 -10.455 -33.770 1.00 80.06 250 MET A O 1
ATOM 1847 N N . LYS A 1 251 ? 6.388 -8.391 -33.478 1.00 72.75 251 LYS A N 1
ATOM 1848 C CA . LYS A 1 251 ? 5.119 -8.620 -34.190 1.00 72.75 251 LYS A CA 1
ATOM 1849 C C . LYS A 1 251 ? 5.092 -8.039 -35.610 1.00 72.75 251 LYS A C 1
ATOM 1851 O O . LYS A 1 251 ? 4.050 -8.133 -36.261 1.00 72.75 251 LYS A O 1
ATOM 1856 N N . LEU A 1 252 ? 6.201 -7.451 -36.059 1.00 57.12 252 LEU A N 1
ATOM 1857 C CA . LEU A 1 252 ? 6.457 -7.033 -37.441 1.00 57.12 252 LEU A CA 1
ATOM 1858 C C . LEU A 1 252 ? 7.262 -8.111 -38.172 1.00 57.12 252 LEU A C 1
ATOM 1860 O O . LEU A 1 252 ? 6.983 -8.304 -39.374 1.00 57.12 252 LEU A O 1
#

Foldseek 3Di:
DDDDDDDDDDDDDDDDDDDDDDDDDDDDDDDDDDDDDDDDDDDDDDDDPVVVVVVVVVVVVVVVVVVVVVLQPQAFKKKKKKFFLVQDDQLQLVLQADDLVCQLVLLVVLCVDPFFPAWFWQGDSGMTMIITGGSHDVRSVVVVLVVSCVSSVNDSVVSVSRMDMDIHVRRLVVLLCQLLQVPDPFFRDNVSLVSLVSRLVSRVVNVRHDDVNNVSSVVSNVSSVCSVVVHCRNVPGQDPVNVVVVVVVVVD

Organism: Hordeum vulgare subsp. vulgare (NCBI:txid112509)

Sequence (252 aa):
MAGATSATAAAGAFAAAKARGPAAACPWLVAAGGRRRSGVVRCDAGGDAQAASKAASITALEQFKISADRYMKEKSSIAVIGLSVHTAPVEMREKLAVAEELWPRAISELTSLNHIEEAAVLSTCNRMEIYVVALSWNRGIREVVDWMSKKSGIPASELREHLFMLRDSDATRHLFEVSAGLDSLVLGEGQILAQVKQVVRNGQNSGGLGKNIDRMFKDAITAGKRVRCETNISAGAVSVSSAAVELAMMKL